Protein AF-A0A937AJK8-F1 (afdb_monomer_lite)

Radius of gyration: 25.51 Å; chains: 1; bounding box: 67×48×79 Å

Foldseek 3Di:
DVVVVVVVVLLQWDQFPVRDTFGFDDDFDDDPVCCPVVVLLCVVVVVCVVVVVVVVVVLVVVLVVLVVVLVVVVVVCVVVVVDDPVSNVVSVVVSVVVSVVVCSVVSSVVLVVQQLSLVQQCAHSRNRHHQPPADQDPVQWGADPPRRGTHHNQSYADPLQVVVSVVCSPDPVSVVVCCQQPVPQDWAAFPSSHIFTFQGLQLVLDDPVLSVPQDPVLNVLLVCLLLPDVVVVLVVVLVVLLVVLVVLVVVVVVPDDPPCPDPVVVVVVVSVVVSVVSVVVSVVVVVSCVSYRDSPAPQSNCLSLVVSQAHRRNRHHNVPFDAPPVNAWGQDPPRRGIHGNPRRRDPPD

pLDDT: mean 74.84, std 13.06, range [42.16, 97.88]

Sequence (349 aa):
MGTWLEAFRRADEIQDDRGRLVRVPGEISHGEEDDAELKLISQIDAKRPKRKAIGARFETLMLVLILACAMLLTSVLQRAGLSGFVSNVGGWAGAFGLLAILSWPYAQMARRKEAASLLWFRRCGVCSSSLRGLVVQEDGCVVCPECSAAWRAGRFGSEVFLDRLKKIALDENLRRRYEDVFGNIRTIHDVDGSAVLLTPPGLVDLSDEERAAVSEADRKVLDQVMAGAFERGAVILGLLLLIAGLLALAVLTTRTVPTMFSLQGLQSLAFIAIALVGVWFFGRVIVRVARGPIIANRAQYVAAHLQIGRCPSCAASLRGVAVNDDGNSWTCRKCESRWTPGWTGDEPK

Secondary structure (DSSP, 8-state):
-HHHHHHHHHTTEEE-TTS-EEEPPSS----GGGHHHHHHHHHHHHHTHHHHHHHHHHHHHHHHHHHHHHHHHHHHHHHTT---HHHHHHHHHHHHHHHHHHHHHHHHHHHHHHHHHHHHTTB-TTT--B-TTPPPPTTSEEEPTTT--EEEGGGSBPHHHHHHHHHHHH-HHHHHHHHHH-SS--EEE-TTS-EEEPPPTT-TTS-HHHHHTS-HHHHHHHHHHHHTTHHHHHHHHHHHHHHHHHHHHHHHHTT-SS-TTSHHHHHHHHHHHHHHHHHHHHHHHHHHHHHS---S-HHHHHHHHHHTTB-TTT--B-TTPPBPTTSS-EE-TTT--EE-TT-------

Structure (mmCIF, N/CA/C/O backbone):
data_AF-A0A937AJK8-F1
#
_entry.id   AF-A0A937AJK8-F1
#
loop_
_atom_site.group_PDB
_atom_site.id
_atom_site.type_symbol
_atom_site.label_atom_id
_atom_site.label_alt_id
_atom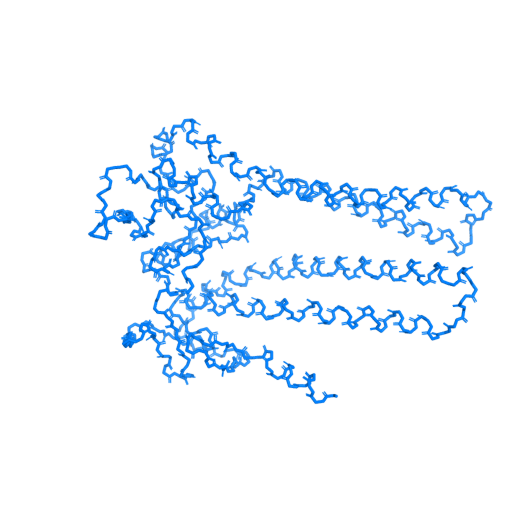_site.label_comp_id
_atom_site.label_asym_id
_atom_site.label_entity_id
_atom_site.label_seq_id
_atom_site.pdbx_PDB_ins_code
_atom_site.Cartn_x
_atom_site.Cartn_y
_atom_site.Cartn_z
_atom_site.occupancy
_atom_site.B_iso_or_equiv
_atom_site.auth_seq_id
_atom_site.auth_comp_id
_atom_site.auth_asym_id
_atom_site.auth_atom_id
_atom_site.pdbx_PDB_model_num
ATOM 1 N N . MET A 1 1 ? 34.472 -10.084 -0.704 1.00 57.19 1 MET A N 1
ATOM 2 C CA . MET A 1 1 ? 33.526 -11.200 -0.946 1.00 57.19 1 MET A CA 1
ATOM 3 C C . MET A 1 1 ? 32.665 -11.510 0.287 1.00 57.19 1 MET A C 1
ATOM 5 O O . MET A 1 1 ? 31.468 -11.683 0.113 1.00 57.19 1 MET A O 1
ATOM 9 N N . GLY A 1 2 ? 33.207 -11.490 1.518 1.00 73.00 2 GLY A N 1
ATOM 10 C CA . GLY A 1 2 ? 32.431 -11.736 2.755 1.00 73.00 2 GLY A CA 1
ATOM 11 C C . GLY A 1 2 ? 31.259 -10.774 3.020 1.00 73.00 2 GLY A C 1
ATOM 12 O O . GLY A 1 2 ? 30.185 -11.221 3.401 1.00 73.00 2 GLY A O 1
ATOM 13 N N . THR A 1 3 ? 31.406 -9.486 2.698 1.00 79.75 3 THR A N 1
ATOM 14 C CA . THR A 1 3 ? 30.352 -8.468 2.895 1.00 79.75 3 THR A CA 1
ATOM 15 C C . THR A 1 3 ? 29.080 -8.725 2.080 1.00 79.75 3 THR A C 1
ATOM 17 O O . THR A 1 3 ? 27.977 -8.448 2.543 1.00 79.75 3 THR A O 1
ATOM 20 N N . TRP A 1 4 ? 29.212 -9.296 0.879 1.00 68.44 4 TRP A N 1
ATOM 21 C CA . TRP A 1 4 ? 28.065 -9.623 0.027 1.00 68.44 4 TRP A CA 1
ATOM 22 C C . TRP A 1 4 ? 27.305 -10.850 0.534 1.00 68.44 4 TRP A C 1
ATOM 24 O O . TRP A 1 4 ? 26.079 -10.836 0.563 1.00 68.44 4 TRP A O 1
ATOM 34 N N . LEU A 1 5 ? 28.007 -11.892 0.985 1.00 72.56 5 LEU A N 1
ATOM 35 C CA . LEU A 1 5 ? 27.366 -13.088 1.544 1.00 72.56 5 LEU A CA 1
ATOM 36 C C . LEU A 1 5 ? 26.635 -12.791 2.857 1.00 72.56 5 LEU A C 1
ATOM 38 O O . LEU A 1 5 ? 25.562 -13.340 3.093 1.00 72.56 5 LEU A O 1
ATOM 42 N N . GLU A 1 6 ? 27.170 -11.892 3.684 1.00 77.69 6 GLU A N 1
ATOM 43 C CA . GLU A 1 6 ? 26.473 -11.407 4.877 1.00 77.69 6 GLU A CA 1
ATOM 44 C C . GLU A 1 6 ? 25.219 -10.610 4.523 1.00 77.69 6 GLU A C 1
ATOM 46 O O . GLU A 1 6 ? 24.176 -10.830 5.134 1.00 77.69 6 GLU A O 1
ATOM 51 N N . ALA A 1 7 ? 25.271 -9.755 3.496 1.00 73.62 7 ALA A N 1
ATOM 52 C CA . ALA A 1 7 ? 24.076 -9.083 2.997 1.00 73.62 7 ALA A CA 1
ATOM 53 C C . ALA A 1 7 ? 23.018 -10.102 2.530 1.00 73.62 7 ALA A C 1
ATOM 55 O O . ALA A 1 7 ? 21.859 -9.979 2.922 1.00 73.62 7 ALA A O 1
ATOM 56 N N . PHE A 1 8 ? 23.409 -11.137 1.765 1.00 72.19 8 PHE A N 1
ATOM 57 C CA . PHE A 1 8 ? 22.529 -12.249 1.330 1.00 72.19 8 PHE A CA 1
ATOM 58 C C . PHE A 1 8 ? 21.926 -13.007 2.498 1.00 72.19 8 PHE A C 1
ATOM 60 O O . PHE A 1 8 ? 20.726 -13.267 2.493 1.00 72.19 8 PHE A O 1
ATOM 67 N N . ARG A 1 9 ? 22.707 -13.281 3.539 1.00 76.69 9 ARG A N 1
ATOM 68 C CA . ARG A 1 9 ? 22.198 -13.953 4.734 1.00 76.69 9 ARG A CA 1
ATOM 69 C C . ARG A 1 9 ? 21.203 -13.081 5.514 1.00 76.69 9 ARG A C 1
ATOM 71 O O . ARG A 1 9 ? 20.206 -13.607 5.994 1.00 76.69 9 ARG A O 1
ATOM 78 N N . ARG A 1 10 ? 21.420 -11.761 5.566 1.00 79.56 10 ARG A N 1
ATOM 79 C CA . ARG A 1 10 ? 20.490 -10.792 6.180 1.00 79.56 10 ARG A CA 1
ATOM 80 C C . ARG A 1 10 ? 19.247 -10.502 5.335 1.00 79.56 10 ARG A C 1
ATOM 82 O O . ARG A 1 10 ? 18.322 -9.859 5.818 1.00 79.56 10 ARG A O 1
ATOM 89 N N . ALA A 1 11 ? 19.187 -10.956 4.082 1.00 74.75 11 ALA A N 1
ATOM 90 C CA . ALA A 1 11 ? 18.003 -10.773 3.240 1.00 74.75 11 ALA A CA 1
ATOM 91 C C . ALA A 1 11 ? 16.769 -11.514 3.783 1.00 74.75 11 ALA A C 1
ATOM 93 O O . ALA A 1 11 ? 15.640 -11.117 3.489 1.00 74.75 11 ALA A O 1
ATOM 94 N N . ASP A 1 12 ? 16.995 -12.562 4.581 1.00 80.69 12 ASP A N 1
ATOM 95 C CA . ASP A 1 12 ? 15.952 -13.339 5.250 1.00 80.69 12 ASP A CA 1
ATOM 96 C C . ASP A 1 12 ? 15.591 -12.804 6.643 1.00 80.69 12 ASP A C 1
ATOM 98 O O . ASP A 1 12 ? 14.766 -13.399 7.332 1.00 80.69 12 ASP A O 1
ATOM 102 N N . GLU A 1 13 ? 16.189 -11.696 7.076 1.00 88.62 13 GLU A N 1
ATOM 103 C CA . GLU A 1 13 ? 15.930 -11.107 8.385 1.00 88.62 13 GLU A CA 1
ATOM 104 C C . GLU A 1 13 ? 14.941 -9.944 8.263 1.00 88.62 13 GLU A C 1
ATOM 106 O O . GLU A 1 13 ? 15.093 -9.036 7.440 1.00 88.62 13 GLU A O 1
ATOM 111 N N . ILE A 1 14 ? 13.911 -9.964 9.105 1.00 89.31 14 ILE A N 1
ATOM 112 C CA . ILE A 1 14 ? 13.000 -8.839 9.304 1.00 89.31 14 ILE A CA 1
ATOM 113 C C . ILE A 1 14 ? 13.289 -8.253 10.680 1.00 89.31 14 ILE A C 1
ATOM 115 O O . ILE A 1 14 ? 13.475 -8.980 11.653 1.00 89.31 14 ILE A O 1
ATOM 119 N N . GLN A 1 15 ? 13.338 -6.927 10.754 1.00 93.44 15 GLN A N 1
ATOM 120 C CA . GLN A 1 15 ? 13.447 -6.227 12.024 1.00 93.44 15 GLN A CA 1
ATOM 121 C C . GLN A 1 15 ? 12.072 -6.192 12.705 1.00 93.44 15 GLN A C 1
ATOM 123 O O . GLN A 1 15 ? 11.099 -5.740 12.095 1.00 93.44 15 GLN A O 1
ATOM 128 N N . ASP A 1 16 ? 11.995 -6.700 13.934 1.00 95.25 16 ASP A N 1
ATOM 129 C CA . ASP A 1 16 ? 10.814 -6.592 14.792 1.00 95.25 16 ASP A CA 1
ATOM 130 C C . ASP A 1 16 ? 10.693 -5.174 15.388 1.00 95.25 16 ASP A C 1
ATOM 132 O O . ASP A 1 16 ? 11.596 -4.344 15.242 1.00 95.25 16 ASP A O 1
ATOM 136 N N . ASP A 1 17 ? 9.586 -4.863 16.065 1.00 94.69 17 ASP A N 1
ATOM 137 C CA . ASP A 1 17 ? 9.345 -3.501 16.569 1.00 94.69 17 ASP A CA 1
ATOM 138 C C . ASP A 1 17 ? 10.184 -3.151 17.818 1.00 94.69 17 ASP A C 1
ATOM 140 O O . ASP A 1 17 ? 10.187 -2.000 18.257 1.00 94.69 17 ASP A O 1
ATOM 144 N N . ARG A 1 18 ? 10.947 -4.117 18.356 1.00 96.31 18 ARG A N 1
ATOM 145 C CA . ARG A 1 18 ? 12.002 -3.908 19.368 1.00 96.31 18 ARG A CA 1
ATOM 146 C C . ARG A 1 18 ? 13.392 -3.761 18.746 1.00 96.31 18 ARG A C 1
ATOM 148 O O . ARG A 1 18 ? 14.392 -3.705 19.460 1.00 96.31 18 ARG A O 1
ATOM 155 N N . GLY A 1 19 ? 13.476 -3.716 17.420 1.00 94.12 19 GLY A N 1
ATOM 156 C CA . GLY A 1 19 ? 14.722 -3.546 16.689 1.00 94.12 19 GLY A CA 1
ATOM 157 C C . GLY A 1 19 ? 15.547 -4.824 16.525 1.00 94.12 19 GLY A C 1
ATOM 158 O O . GLY A 1 19 ? 16.649 -4.739 15.979 1.00 94.12 19 GLY A O 1
ATOM 159 N N . ARG A 1 20 ? 15.050 -5.997 16.945 1.00 94.62 20 ARG A N 1
ATOM 160 C CA . ARG A 1 20 ? 15.754 -7.278 16.782 1.00 94.62 20 ARG A CA 1
ATOM 161 C C . ARG A 1 20 ? 15.577 -7.803 15.366 1.00 94.62 20 ARG A C 1
ATOM 163 O O . ARG A 1 20 ? 14.483 -7.767 14.813 1.00 94.62 20 ARG A O 1
ATOM 170 N N . LEU A 1 21 ? 16.650 -8.335 14.794 1.00 92.69 21 LEU A N 1
ATOM 171 C CA . LEU A 1 21 ? 16.602 -9.040 13.518 1.00 92.69 21 LEU A CA 1
ATOM 172 C C . LEU A 1 21 ? 16.141 -10.474 13.770 1.00 92.69 21 LEU A C 1
ATOM 174 O O . LEU A 1 21 ? 16.821 -11.241 14.451 1.00 92.69 21 LEU A O 1
ATOM 178 N N . VAL A 1 22 ? 14.970 -10.820 13.243 1.00 92.44 22 VAL A N 1
ATOM 179 C CA . VAL A 1 22 ? 14.395 -12.160 13.344 1.00 92.44 22 VAL A CA 1
ATOM 180 C C . VAL A 1 22 ? 14.405 -12.790 11.962 1.00 92.44 22 VAL A C 1
ATOM 182 O O . VAL A 1 22 ? 13.968 -12.188 10.978 1.00 92.44 22 VAL A O 1
ATOM 185 N N . ARG A 1 23 ? 14.922 -14.014 11.880 1.00 88.94 23 ARG A N 1
ATOM 186 C CA . ARG A 1 23 ? 14.976 -14.758 10.627 1.00 88.94 23 ARG A CA 1
ATOM 187 C C . ARG A 1 23 ? 13.582 -15.254 10.272 1.00 88.94 23 ARG A C 1
ATOM 189 O O . ARG A 1 23 ? 12.963 -15.965 11.060 1.00 88.94 23 ARG A O 1
ATOM 196 N N . VAL A 1 24 ? 13.109 -14.899 9.085 1.00 81.81 24 VAL A N 1
ATOM 197 C CA . VAL A 1 24 ? 11.899 -15.484 8.513 1.00 81.81 24 VAL A CA 1
ATOM 198 C C . VAL A 1 24 ? 12.254 -16.925 8.146 1.00 81.81 24 VAL A C 1
ATOM 200 O O . VAL A 1 24 ? 13.201 -17.118 7.371 1.00 81.81 24 VAL A O 1
ATOM 203 N N . PRO A 1 25 ? 11.592 -17.944 8.728 1.00 76.94 25 PRO A N 1
ATOM 204 C CA . PRO A 1 25 ? 11.732 -19.306 8.234 1.00 76.94 25 PRO A CA 1
ATOM 205 C C . PRO A 1 25 ? 11.421 -19.330 6.732 1.00 76.94 25 PRO A C 1
ATOM 207 O O . PRO A 1 25 ? 10.810 -18.406 6.198 1.00 76.94 25 PRO A O 1
ATOM 210 N N . GLY A 1 26 ? 11.901 -20.355 6.031 1.00 70.12 26 GLY A N 1
ATOM 211 C CA . GLY A 1 26 ? 11.549 -20.557 4.627 1.00 70.12 26 GLY A CA 1
ATOM 212 C C . GLY A 1 26 ? 10.045 -20.794 4.447 1.00 70.12 26 GLY A C 1
ATOM 213 O O . GLY A 1 26 ? 9.218 -20.280 5.189 1.00 70.12 26 GLY A O 1
ATOM 214 N N . GLU A 1 27 ? 9.676 -21.586 3.448 1.00 71.19 27 GLU A N 1
ATOM 215 C CA . GLU A 1 27 ? 8.283 -21.978 3.212 1.00 71.19 27 GLU A CA 1
ATOM 216 C C . GLU A 1 27 ? 7.571 -22.346 4.530 1.00 71.19 27 GLU A C 1
ATOM 218 O O . GLU A 1 27 ? 7.995 -23.248 5.256 1.00 71.19 27 GLU A O 1
ATOM 223 N N . ILE A 1 28 ? 6.561 -21.551 4.895 1.00 65.50 28 ILE A N 1
ATOM 224 C CA . ILE A 1 28 ? 5.883 -21.662 6.184 1.00 65.50 28 ILE A CA 1
ATOM 225 C C . ILE A 1 28 ? 4.942 -22.861 6.086 1.00 65.50 28 ILE A C 1
ATOM 227 O O . ILE A 1 28 ? 3.987 -22.839 5.312 1.00 65.50 28 ILE A O 1
ATOM 231 N N . SER A 1 29 ? 5.205 -23.917 6.855 1.00 61.59 29 SER A N 1
ATOM 232 C CA . SER A 1 29 ? 4.294 -25.056 6.946 1.00 61.59 29 SER A CA 1
ATOM 233 C C . SER A 1 29 ? 3.108 -24.669 7.829 1.00 61.59 29 SER A C 1
ATOM 235 O O . SER A 1 29 ? 3.261 -24.494 9.039 1.00 61.59 29 SER A O 1
ATOM 237 N N . HIS A 1 30 ? 1.941 -24.498 7.222 1.00 62.38 30 HIS A N 1
ATOM 238 C CA . HIS A 1 30 ? 0.704 -24.181 7.929 1.00 62.38 30 HIS A CA 1
ATOM 239 C C . HIS A 1 30 ? 0.048 -25.458 8.481 1.00 62.38 30 HIS A C 1
ATOM 241 O O . HIS A 1 30 ? 0.038 -26.488 7.810 1.00 62.38 30 HIS A O 1
ATOM 247 N N . GLY A 1 31 ? -0.457 -25.399 9.718 1.00 64.25 31 GLY A N 1
ATOM 248 C CA . GLY A 1 31 ? -1.266 -26.470 10.307 1.00 64.25 31 GLY A CA 1
ATOM 249 C C . GLY A 1 31 ? -2.721 -26.409 9.825 1.00 64.25 31 GLY A C 1
ATOM 250 O O . GLY A 1 31 ? -3.260 -25.323 9.633 1.00 64.25 31 GLY A O 1
ATOM 251 N N . GLU A 1 32 ? -3.349 -27.577 9.674 1.00 61.59 32 GLU A N 1
ATOM 252 C CA . GLU A 1 32 ? -4.651 -27.814 9.011 1.00 61.59 32 GLU A CA 1
ATOM 253 C C . GLU A 1 32 ? -5.843 -27.004 9.572 1.00 61.59 32 GLU A C 1
ATOM 255 O O . GLU A 1 32 ? -6.787 -26.694 8.851 1.00 61.59 32 GLU A O 1
ATOM 260 N N . GLU A 1 33 ? -5.828 -26.634 10.855 1.00 55.47 33 GLU A N 1
ATOM 261 C CA . GLU A 1 33 ? -6.964 -25.968 11.523 1.00 55.47 33 GLU A CA 1
ATOM 262 C C . GLU A 1 33 ? -6.975 -24.438 11.318 1.00 55.47 33 GLU A C 1
ATOM 264 O O . GLU A 1 33 ? -8.015 -23.780 11.381 1.00 55.47 33 GLU A O 1
ATOM 269 N N . ASP A 1 34 ? -5.820 -23.872 10.970 1.00 62.91 34 ASP A N 1
ATOM 270 C CA . ASP A 1 34 ? -5.616 -22.447 10.694 1.00 62.91 34 ASP A CA 1
ATOM 271 C C . ASP A 1 34 ? -5.894 -22.083 9.214 1.00 62.91 34 ASP A C 1
ATOM 273 O O . ASP A 1 34 ? -5.782 -20.922 8.790 1.00 62.91 34 ASP A O 1
ATOM 277 N N . ASP A 1 35 ? -6.299 -23.078 8.420 1.00 67.94 35 ASP A N 1
ATOM 278 C CA . ASP A 1 35 ? -6.338 -23.008 6.967 1.00 67.94 35 ASP A CA 1
ATOM 279 C C . ASP A 1 35 ? -7.381 -22.042 6.425 1.00 67.94 35 ASP A C 1
ATOM 281 O O . ASP A 1 35 ? -7.142 -21.460 5.382 1.00 67.94 35 ASP A O 1
ATOM 285 N N . ALA A 1 36 ? -8.530 -21.802 7.061 1.00 72.81 36 ALA A N 1
ATOM 286 C CA . ALA A 1 36 ? -9.544 -20.930 6.450 1.00 72.81 36 ALA A CA 1
ATOM 287 C C . ALA A 1 36 ? -9.096 -19.457 6.391 1.00 72.81 36 ALA A C 1
ATOM 289 O O . ALA A 1 36 ? -9.267 -18.787 5.368 1.00 72.81 36 ALA A O 1
ATOM 290 N N . GLU A 1 37 ? -8.497 -18.950 7.473 1.00 70.31 37 GLU A N 1
ATOM 291 C CA . GLU A 1 37 ? -7.989 -17.578 7.536 1.00 70.31 37 GLU A CA 1
ATOM 292 C C . GLU A 1 37 ? -6.682 -17.442 6.755 1.00 70.31 37 GLU A C 1
ATOM 294 O O . GLU A 1 37 ? -6.527 -16.484 6.004 1.00 70.31 37 GLU A O 1
ATOM 299 N N . LEU A 1 38 ? -5.779 -18.422 6.827 1.00 71.75 38 LEU A N 1
ATOM 300 C CA . LEU A 1 38 ? -4.589 -18.441 5.975 1.00 71.75 38 LEU A CA 1
ATOM 301 C C . LEU A 1 38 ? -4.925 -18.614 4.501 1.00 71.75 38 LEU A C 1
ATOM 303 O O . LEU A 1 38 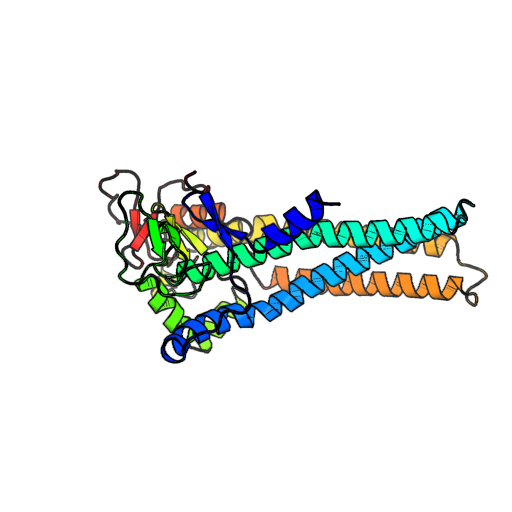? -4.274 -18.014 3.656 1.00 71.75 38 LEU A O 1
ATOM 307 N N . LYS A 1 39 ? -5.963 -19.370 4.154 1.00 76.06 39 LYS A N 1
ATOM 308 C CA . LYS A 1 39 ? -6.493 -19.465 2.791 1.00 76.06 39 LYS A CA 1
ATOM 309 C C . LYS A 1 39 ? -7.121 -18.149 2.368 1.00 76.06 39 LYS A C 1
ATOM 311 O O . LYS A 1 39 ? -7.022 -17.801 1.203 1.00 76.06 39 LYS A O 1
ATOM 316 N N . LEU A 1 40 ? -7.693 -17.372 3.287 1.00 73.38 40 LEU A N 1
ATOM 317 C CA . LEU A 1 40 ? -8.144 -16.011 3.007 1.00 73.38 40 LEU A CA 1
ATOM 318 C C . LEU A 1 40 ? -6.965 -15.065 2.752 1.00 73.38 40 LEU A C 1
ATOM 320 O O . LEU A 1 40 ? -6.942 -14.382 1.731 1.00 73.38 40 LEU A O 1
ATOM 324 N N . ILE A 1 41 ? -5.971 -15.059 3.645 1.00 72.81 41 ILE A N 1
ATOM 325 C CA . ILE A 1 41 ? -4.750 -14.248 3.540 1.00 72.81 41 ILE A CA 1
ATOM 326 C C . ILE A 1 41 ? -4.006 -14.617 2.267 1.00 72.81 41 ILE A C 1
ATOM 328 O O . ILE A 1 41 ? -3.719 -13.750 1.453 1.00 72.81 41 ILE A O 1
ATOM 332 N N . SER A 1 42 ? -3.780 -15.906 2.036 1.00 70.00 42 SER A N 1
ATOM 333 C CA . SER A 1 42 ? -3.170 -16.418 0.820 1.00 70.00 42 SER A CA 1
ATOM 334 C C . SER A 1 42 ? -4.078 -16.274 -0.389 1.00 70.00 42 SER A C 1
ATOM 336 O O . SER A 1 42 ? -3.547 -16.205 -1.469 1.00 70.00 42 SER A O 1
ATOM 338 N N . GLN A 1 43 ? -5.402 -16.143 -0.319 1.00 69.38 43 GLN A N 1
ATOM 339 C CA . GLN A 1 43 ? -6.191 -15.750 -1.498 1.00 69.38 43 GLN A CA 1
ATOM 340 C C . GLN A 1 43 ? -6.035 -14.257 -1.801 1.00 69.38 43 GLN A C 1
ATOM 342 O O . GLN A 1 43 ? -5.938 -13.871 -2.969 1.00 69.38 43 GLN A O 1
ATOM 347 N N . ILE A 1 44 ? -5.956 -13.420 -0.765 1.00 67.56 44 ILE A N 1
ATOM 348 C CA . ILE A 1 44 ? -5.663 -11.988 -0.880 1.00 67.56 44 ILE A CA 1
ATOM 349 C C . ILE A 1 44 ? -4.237 -11.793 -1.439 1.00 67.56 44 ILE A C 1
ATOM 351 O O . ILE A 1 44 ? -4.038 -11.013 -2.375 1.00 67.56 44 ILE A O 1
ATOM 355 N N . ASP A 1 45 ? -3.260 -12.562 -0.953 1.00 64.69 45 ASP A N 1
ATOM 356 C CA . ASP A 1 45 ? -1.849 -12.515 -1.350 1.00 64.69 45 ASP A CA 1
ATOM 357 C C . ASP A 1 45 ? -1.545 -13.325 -2.622 1.00 64.69 45 ASP A C 1
ATOM 359 O O . ASP A 1 45 ? -0.808 -12.850 -3.480 1.00 64.69 45 ASP A O 1
ATOM 363 N N . ALA A 1 46 ? -2.165 -14.483 -2.845 1.00 56.75 46 ALA A N 1
ATOM 364 C CA . ALA A 1 46 ? -2.083 -15.303 -4.066 1.00 56.75 46 ALA A CA 1
ATOM 365 C C . ALA A 1 46 ? -3.018 -14.826 -5.187 1.00 56.75 46 ALA A C 1
ATOM 367 O O . ALA A 1 46 ? -2.957 -15.351 -6.297 1.00 56.75 46 ALA A O 1
ATOM 368 N N . LYS A 1 47 ? -3.728 -13.703 -5.013 1.00 54.03 47 LYS A N 1
ATOM 369 C CA . LYS A 1 47 ? -4.105 -12.824 -6.138 1.00 54.03 47 LYS A CA 1
ATOM 370 C C . LYS A 1 47 ? -3.151 -11.637 -6.365 1.00 54.03 47 LYS A C 1
ATOM 372 O O . LYS A 1 47 ? -3.098 -11.124 -7.491 1.00 54.03 47 LYS A O 1
ATOM 377 N N . ARG A 1 48 ? -2.264 -11.287 -5.413 1.00 50.94 48 ARG A N 1
ATOM 378 C CA . ARG A 1 48 ? -1.059 -10.473 -5.706 1.00 50.94 48 ARG A CA 1
ATOM 379 C C . ARG A 1 48 ? -0.048 -11.110 -6.691 1.00 50.94 48 ARG A C 1
ATOM 381 O O . ARG A 1 48 ? 0.716 -10.332 -7.248 1.00 50.94 48 ARG A O 1
ATOM 388 N N . PRO A 1 49 ? 0.004 -12.403 -7.076 1.00 42.16 49 PRO A N 1
ATOM 389 C CA . PRO A 1 49 ? 0.811 -12.877 -8.197 1.00 42.16 49 PRO A CA 1
ATOM 390 C C . PRO A 1 49 ? 0.364 -12.343 -9.555 1.00 42.16 49 PRO A C 1
ATOM 392 O O . PRO A 1 49 ? 1.196 -12.311 -10.451 1.00 42.16 49 PRO A O 1
ATOM 395 N N . LYS A 1 50 ? -0.848 -11.784 -9.733 1.00 42.94 50 LYS A N 1
ATOM 396 C CA . LYS A 1 50 ? -1.099 -10.934 -10.919 1.00 42.94 50 LYS A CA 1
ATOM 397 C C . LYS A 1 50 ? -0.266 -9.643 -10.879 1.00 42.94 50 LYS A C 1
ATOM 399 O O . LYS A 1 50 ? 0.071 -9.108 -11.930 1.00 42.94 50 LYS A O 1
ATOM 404 N N . ARG A 1 51 ? 0.162 -9.188 -9.694 1.00 44.69 51 ARG A N 1
ATOM 405 C CA . ARG A 1 51 ? 1.208 -8.168 -9.499 1.00 44.69 51 ARG A CA 1
ATOM 406 C C . ARG A 1 51 ? 2.620 -8.718 -9.464 1.00 44.69 51 ARG A C 1
ATOM 408 O O . ARG A 1 51 ? 3.490 -7.973 -9.873 1.00 44.69 51 ARG A O 1
ATOM 415 N N . LYS A 1 52 ? 2.881 -9.971 -9.075 1.00 44.38 52 LYS A N 1
ATOM 416 C CA . LYS A 1 52 ? 4.163 -10.594 -9.452 1.00 44.38 52 LYS A CA 1
ATOM 417 C C . LYS A 1 52 ? 4.258 -10.677 -10.969 1.00 44.38 52 LYS A C 1
ATOM 419 O O . LYS A 1 52 ? 5.315 -10.415 -11.482 1.00 44.38 52 LYS A O 1
ATOM 424 N N . ALA A 1 53 ? 3.166 -10.874 -11.706 1.00 45.44 53 ALA A N 1
ATOM 425 C CA . ALA A 1 53 ? 3.168 -10.814 -13.163 1.00 45.44 53 ALA A CA 1
ATOM 426 C C . ALA A 1 53 ? 3.256 -9.378 -13.705 1.00 45.44 53 ALA A C 1
ATOM 428 O O . ALA A 1 53 ? 3.927 -9.181 -14.699 1.00 45.44 53 ALA A O 1
ATOM 429 N N . ILE A 1 54 ? 2.619 -8.360 -13.109 1.00 48.03 54 ILE A N 1
ATOM 430 C CA . ILE A 1 54 ? 2.762 -6.954 -13.562 1.00 48.03 54 ILE A CA 1
ATOM 431 C C . ILE A 1 54 ? 4.105 -6.346 -13.132 1.00 48.03 54 ILE A C 1
ATOM 433 O O . ILE A 1 54 ? 4.717 -5.635 -13.914 1.00 48.03 54 ILE A O 1
ATOM 437 N N . GLY A 1 55 ? 4.565 -6.653 -11.924 1.00 48.38 55 GLY A N 1
ATOM 438 C CA . GLY A 1 55 ? 5.875 -6.319 -11.373 1.00 48.38 55 GLY A CA 1
ATOM 439 C C . GLY A 1 55 ? 6.980 -7.059 -12.108 1.00 48.38 55 GLY A C 1
ATOM 440 O O . GLY A 1 55 ? 7.859 -6.394 -12.617 1.00 48.38 55 GLY A O 1
ATOM 441 N N . ALA A 1 56 ? 6.859 -8.370 -12.330 1.00 52.16 56 ALA A N 1
ATOM 442 C CA . ALA A 1 56 ? 7.768 -9.104 -13.209 1.00 52.16 56 ALA A CA 1
ATOM 443 C C . ALA A 1 56 ? 7.646 -8.628 -14.652 1.00 52.16 56 ALA A C 1
ATOM 445 O O . ALA A 1 56 ? 8.648 -8.619 -15.334 1.00 52.16 56 ALA A O 1
ATOM 446 N N . ARG A 1 57 ? 6.484 -8.182 -15.153 1.00 58.59 57 ARG A N 1
ATOM 447 C CA . ARG A 1 57 ? 6.392 -7.541 -16.481 1.00 58.59 57 ARG A CA 1
ATOM 448 C C . ARG A 1 57 ? 7.083 -6.188 -16.500 1.00 58.59 57 ARG A C 1
ATOM 450 O O . ARG A 1 57 ? 7.664 -5.870 -17.520 1.00 58.59 57 ARG A O 1
ATOM 457 N N . PHE A 1 58 ? 7.028 -5.404 -15.426 1.00 59.12 58 PHE A N 1
ATOM 458 C CA . PHE A 1 58 ? 7.722 -4.121 -15.321 1.00 59.12 58 PHE A CA 1
ATOM 459 C C . PHE A 1 58 ? 9.227 -4.314 -15.121 1.00 59.12 58 PHE A C 1
ATOM 461 O O . PHE A 1 58 ? 9.996 -3.617 -15.760 1.00 59.12 58 PHE A O 1
ATOM 468 N N . GLU A 1 59 ? 9.651 -5.294 -14.324 1.00 58.75 59 GLU A N 1
ATOM 469 C CA . GLU A 1 59 ? 11.035 -5.757 -14.210 1.00 58.75 59 GLU A CA 1
ATOM 470 C C . GLU A 1 59 ? 11.517 -6.311 -15.544 1.00 58.75 59 GLU A C 1
ATOM 472 O O . GLU A 1 59 ? 12.560 -5.890 -16.008 1.00 58.75 59 GLU A O 1
ATOM 477 N N . THR A 1 60 ? 10.741 -7.167 -16.214 1.00 62.75 60 THR A N 1
ATOM 478 C CA . THR A 1 60 ? 11.056 -7.686 -17.555 1.00 62.75 60 THR A CA 1
ATOM 479 C C . THR A 1 60 ? 11.125 -6.540 -18.558 1.00 62.75 60 THR A C 1
ATOM 481 O O . THR A 1 60 ? 12.021 -6.528 -19.384 1.00 62.75 60 THR A O 1
ATOM 484 N N . LEU A 1 61 ? 10.237 -5.545 -18.481 1.00 64.56 61 LEU A N 1
ATOM 485 C CA . LEU A 1 61 ? 10.247 -4.369 -19.356 1.00 64.56 61 LEU A CA 1
ATOM 486 C C . LEU A 1 61 ? 11.463 -3.477 -19.082 1.00 64.56 61 LEU A C 1
ATOM 488 O O . LEU A 1 61 ? 12.133 -3.074 -20.021 1.00 64.56 61 LEU A O 1
ATOM 492 N N . MET A 1 62 ? 11.770 -3.190 -17.816 1.00 63.88 62 MET A N 1
ATOM 493 C CA . MET A 1 62 ? 12.963 -2.455 -17.390 1.00 63.88 62 MET A CA 1
ATOM 494 C C . MET A 1 62 ? 14.232 -3.191 -17.800 1.00 63.88 62 MET A C 1
ATOM 496 O O . MET A 1 62 ? 15.172 -2.568 -18.272 1.00 63.88 62 MET A O 1
ATOM 500 N N . LEU A 1 63 ? 14.242 -4.513 -17.669 1.00 66.25 63 LEU A N 1
ATOM 501 C CA . LEU A 1 63 ? 15.330 -5.388 -18.073 1.00 66.25 63 LEU A CA 1
ATOM 502 C C . LEU A 1 63 ? 15.478 -5.367 -19.596 1.00 66.25 63 LEU A C 1
ATOM 504 O O . LEU A 1 63 ? 16.577 -5.141 -20.077 1.00 66.25 63 LEU A O 1
ATOM 508 N N . VAL A 1 64 ? 14.385 -5.453 -20.358 1.00 68.62 64 VAL A N 1
ATOM 509 C CA . VAL A 1 64 ? 14.378 -5.261 -21.819 1.00 68.62 64 VAL A CA 1
ATOM 510 C C . VAL A 1 64 ? 14.866 -3.862 -22.204 1.00 68.62 64 VAL A C 1
ATOM 512 O O . VAL A 1 64 ? 15.624 -3.740 -23.159 1.00 68.62 64 VAL A O 1
ATOM 515 N N . LEU A 1 65 ? 14.496 -2.813 -21.467 1.00 68.50 65 LEU A N 1
ATOM 516 C CA . LEU A 1 65 ? 14.927 -1.439 -21.739 1.00 68.50 65 LEU A CA 1
ATOM 517 C C . LEU A 1 65 ? 16.417 -1.243 -21.428 1.00 68.50 65 LEU A C 1
ATOM 519 O O . LEU A 1 65 ? 17.134 -0.652 -22.227 1.00 68.50 65 LEU A O 1
ATOM 523 N N . ILE A 1 66 ? 16.899 -1.773 -20.301 1.00 68.88 66 ILE A N 1
ATOM 524 C CA . ILE A 1 66 ? 18.318 -1.773 -19.919 1.00 68.88 66 ILE A CA 1
ATOM 525 C C . ILE A 1 66 ? 19.126 -2.556 -20.952 1.00 68.88 66 ILE A C 1
ATOM 527 O O . ILE A 1 66 ? 20.154 -2.067 -21.408 1.00 68.88 66 ILE A O 1
ATOM 531 N N . LEU A 1 67 ? 18.643 -3.729 -21.366 1.00 66.25 67 LEU A N 1
ATOM 532 C CA . LEU A 1 67 ? 19.243 -4.535 -22.427 1.00 66.25 67 LEU A CA 1
ATOM 533 C C . LEU A 1 67 ? 19.286 -3.775 -23.751 1.00 66.25 67 LEU A C 1
ATOM 535 O O . LEU A 1 67 ? 20.328 -3.745 -24.397 1.00 66.25 67 LEU A O 1
ATOM 539 N N . ALA A 1 68 ? 18.189 -3.119 -24.131 1.00 67.88 68 ALA A N 1
ATOM 540 C CA . ALA A 1 68 ? 18.115 -2.315 -25.343 1.00 67.88 68 ALA A CA 1
ATOM 541 C C . ALA A 1 68 ? 19.092 -1.132 -25.291 1.00 67.88 68 ALA A C 1
ATOM 543 O O . ALA A 1 68 ? 19.826 -0.917 -26.250 1.00 67.88 68 ALA A O 1
ATOM 544 N N . CYS A 1 69 ? 19.169 -0.411 -24.168 1.00 69.25 69 CYS A N 1
ATOM 545 C CA . CYS A 1 69 ? 20.129 0.673 -23.951 1.00 69.25 69 CYS A CA 1
ATOM 546 C C . CYS A 1 69 ? 21.578 0.173 -23.959 1.00 69.25 69 CYS A C 1
ATOM 548 O O . CYS A 1 69 ? 22.436 0.807 -24.568 1.00 69.25 69 CYS A O 1
ATOM 550 N N . ALA A 1 70 ? 21.858 -0.971 -23.331 1.00 66.94 70 ALA A N 1
ATOM 551 C CA . ALA A 1 70 ? 23.181 -1.586 -23.316 1.00 66.94 70 ALA A CA 1
ATOM 552 C C . ALA A 1 70 ? 23.603 -2.037 -24.721 1.00 66.94 70 ALA A C 1
ATOM 554 O O . ALA A 1 70 ? 24.736 -1.775 -25.126 1.00 66.94 70 ALA A O 1
ATOM 555 N N . MET A 1 71 ? 22.687 -2.638 -25.489 1.00 67.88 71 MET A N 1
ATOM 556 C CA . MET A 1 71 ? 22.878 -2.982 -26.903 1.00 67.88 71 MET A CA 1
ATOM 557 C C . MET A 1 71 ? 23.108 -1.734 -27.767 1.00 67.88 71 MET A C 1
ATOM 559 O O . MET A 1 71 ? 23.980 -1.734 -28.637 1.00 67.88 71 MET A O 1
ATOM 563 N N . LEU A 1 72 ? 22.373 -0.647 -27.515 1.00 67.56 72 LEU A N 1
ATOM 564 C CA . LEU A 1 72 ? 22.557 0.643 -28.188 1.00 67.56 72 LEU A CA 1
ATOM 565 C C . LEU A 1 72 ? 23.940 1.230 -27.897 1.00 67.56 72 LEU A C 1
ATOM 567 O O . LEU A 1 72 ? 24.653 1.615 -28.821 1.00 67.56 72 LEU A O 1
ATOM 571 N N . LEU A 1 73 ? 24.343 1.251 -26.626 1.00 68.94 73 LEU A N 1
ATOM 572 C CA . LEU A 1 73 ? 25.627 1.789 -26.191 1.00 68.94 73 LEU A CA 1
ATOM 573 C C . LEU A 1 73 ? 26.797 0.977 -26.758 1.00 68.94 73 LEU A C 1
ATOM 575 O O . LEU A 1 73 ? 27.732 1.556 -27.306 1.00 68.94 73 LEU A O 1
ATOM 579 N N . THR A 1 74 ? 26.729 -0.357 -26.703 1.00 66.25 74 THR A N 1
ATOM 580 C CA . THR A 1 74 ? 27.746 -1.232 -27.317 1.00 66.25 74 THR A CA 1
ATOM 581 C C . THR A 1 74 ? 27.820 -1.038 -28.829 1.00 66.25 74 THR A C 1
ATOM 583 O O . THR A 1 74 ? 28.919 -0.939 -29.371 1.00 66.25 74 THR A O 1
ATOM 586 N N . SER A 1 75 ? 26.684 -0.864 -29.508 1.00 66.75 75 SER A N 1
ATOM 587 C CA . SER A 1 75 ? 26.650 -0.550 -30.944 1.00 66.75 75 SER A CA 1
ATOM 588 C C . SER A 1 75 ? 27.308 0.800 -31.269 1.00 66.75 75 SER A C 1
ATOM 590 O O . SER A 1 75 ? 27.996 0.927 -32.283 1.00 66.75 75 SER A O 1
ATOM 592 N N . VAL A 1 76 ? 27.126 1.819 -30.419 1.00 69.06 76 VAL A N 1
ATOM 593 C CA . VAL A 1 76 ? 27.787 3.131 -30.558 1.00 69.06 76 VAL A CA 1
ATOM 594 C C . VAL A 1 76 ? 29.297 3.012 -30.331 1.00 69.06 76 VAL A C 1
ATOM 596 O O . VAL A 1 76 ? 30.073 3.538 -31.126 1.00 69.06 76 VAL A O 1
ATOM 599 N N . LEU A 1 77 ? 29.723 2.277 -29.302 1.00 66.06 77 LEU A N 1
ATOM 600 C CA . LEU A 1 77 ? 31.139 2.077 -28.974 1.00 66.06 77 LEU A CA 1
ATOM 601 C C . LEU A 1 77 ? 31.881 1.267 -30.047 1.00 66.06 77 LEU A C 1
ATOM 603 O O . LEU A 1 77 ? 32.991 1.633 -30.428 1.00 66.06 77 LEU A O 1
ATOM 607 N N . GLN A 1 78 ? 31.254 0.225 -30.603 1.00 70.38 78 GLN A N 1
ATOM 608 C CA . GLN A 1 78 ? 31.808 -0.525 -31.737 1.00 70.38 78 GLN A CA 1
ATOM 609 C C . GLN A 1 78 ? 32.036 0.375 -32.956 1.00 70.38 78 GLN A C 1
ATOM 611 O O . GLN A 1 78 ? 33.065 0.272 -33.621 1.00 70.38 78 GLN A O 1
ATOM 616 N N . ARG A 1 79 ? 31.108 1.303 -33.225 1.00 67.25 79 ARG A N 1
ATOM 617 C CA . ARG A 1 79 ? 31.235 2.276 -34.322 1.00 67.25 79 ARG A CA 1
ATOM 618 C C . ARG A 1 79 ? 32.329 3.315 -34.088 1.00 67.25 79 ARG A C 1
ATOM 620 O O . ARG A 1 79 ? 32.855 3.845 -35.058 1.00 67.25 79 ARG A O 1
ATOM 627 N N . ALA A 1 80 ? 32.690 3.585 -32.837 1.00 73.06 80 ALA A N 1
ATOM 628 C CA . ALA A 1 80 ? 33.801 4.466 -32.486 1.00 73.06 80 ALA A CA 1
ATOM 629 C C . ALA A 1 80 ? 35.182 3.781 -32.595 1.00 73.06 80 ALA A C 1
ATOM 631 O O . ALA A 1 80 ? 36.183 4.366 -32.197 1.00 73.06 80 ALA A O 1
ATOM 632 N N . GLY A 1 81 ? 35.256 2.541 -33.098 1.00 73.25 81 GLY A N 1
ATOM 633 C CA . GLY A 1 81 ? 36.515 1.799 -33.233 1.00 73.25 81 GLY A CA 1
ATOM 634 C C . GLY A 1 81 ? 37.047 1.222 -31.916 1.00 73.25 81 GLY A C 1
ATOM 635 O O . GLY A 1 81 ? 38.102 0.592 -31.905 1.00 73.25 81 GLY A O 1
ATOM 636 N N . LEU A 1 82 ? 36.299 1.360 -30.814 1.00 67.69 82 LEU A N 1
ATOM 637 C CA . LEU A 1 82 ? 36.614 0.813 -29.488 1.00 67.69 82 LEU A CA 1
ATOM 638 C C . LEU A 1 82 ? 36.261 -0.688 -29.429 1.00 67.69 82 LEU A C 1
ATOM 640 O O . LEU A 1 82 ? 35.453 -1.149 -28.619 1.00 67.69 82 LEU A O 1
ATOM 644 N N . SER A 1 83 ? 36.831 -1.457 -30.356 1.00 59.38 83 SER A N 1
ATOM 645 C CA . SER A 1 83 ? 36.540 -2.874 -30.603 1.00 59.38 83 SER A CA 1
ATOM 646 C C . SER A 1 83 ? 37.370 -3.802 -29.707 1.00 59.38 83 SER A C 1
ATOM 648 O O . SER A 1 83 ? 38.197 -4.584 -30.158 1.00 59.38 83 SER A O 1
ATOM 650 N N . GLY A 1 84 ? 37.144 -3.734 -28.398 1.00 56.94 84 GLY A N 1
ATOM 651 C CA . GLY A 1 84 ? 37.636 -4.753 -27.471 1.00 56.94 84 GLY A CA 1
ATOM 652 C C . GLY A 1 84 ? 36.529 -5.738 -27.107 1.00 56.94 84 GLY A C 1
ATOM 653 O O . GLY A 1 84 ? 35.493 -5.322 -26.612 1.00 56.94 84 GLY A O 1
ATOM 654 N N . PHE A 1 85 ? 36.755 -7.048 -27.242 1.00 54.22 85 PHE A N 1
ATOM 655 C CA . PHE A 1 85 ? 35.908 -8.106 -26.649 1.00 54.22 85 PHE A CA 1
ATOM 656 C C . PHE A 1 85 ? 35.593 -7.845 -25.154 1.00 54.22 85 PHE A C 1
ATOM 658 O O . PHE A 1 85 ? 34.506 -8.148 -24.661 1.00 54.22 85 PHE A O 1
ATOM 665 N N . VAL A 1 86 ? 36.523 -7.176 -24.465 1.00 58.19 86 VAL A N 1
ATOM 666 C CA . VAL A 1 86 ? 36.426 -6.723 -23.071 1.00 58.19 86 VAL A CA 1
ATOM 667 C C . VAL A 1 86 ? 35.300 -5.694 -22.844 1.00 58.19 86 VAL A C 1
ATOM 669 O O . VAL A 1 86 ? 34.683 -5.712 -21.780 1.00 58.19 86 VAL A O 1
ATOM 672 N N . SER A 1 87 ? 34.959 -4.844 -23.825 1.00 60.03 87 SER A N 1
ATOM 673 C CA . SER A 1 87 ? 33.895 -3.834 -23.668 1.00 60.03 87 SER A CA 1
ATOM 674 C C . SER A 1 87 ? 32.490 -4.445 -23.713 1.00 60.03 87 SER A C 1
ATOM 676 O O . SER A 1 87 ? 31.602 -4.001 -22.986 1.00 60.03 87 SER A O 1
ATOM 678 N N . ASN A 1 88 ? 32.301 -5.523 -24.481 1.00 63.06 88 ASN A N 1
ATOM 679 C CA . ASN A 1 88 ? 31.030 -6.244 -24.533 1.00 63.06 88 ASN A CA 1
ATOM 680 C C . ASN A 1 88 ? 30.778 -7.034 -23.242 1.00 63.06 88 ASN A C 1
ATOM 682 O O . ASN A 1 88 ? 29.732 -6.864 -22.622 1.00 63.06 88 ASN A O 1
ATOM 686 N N . VAL A 1 89 ? 31.737 -7.849 -22.788 1.00 67.44 89 VAL A N 1
ATOM 687 C CA . VAL A 1 89 ? 31.573 -8.639 -21.551 1.00 67.44 89 VAL A CA 1
ATOM 688 C C . VAL A 1 89 ? 31.410 -7.728 -20.330 1.00 67.44 89 VAL A C 1
ATOM 690 O O . VAL A 1 89 ? 30.545 -7.982 -19.493 1.00 67.44 89 VAL A O 1
ATOM 693 N N . GLY A 1 90 ? 32.169 -6.626 -20.263 1.00 70.44 90 GLY A N 1
ATOM 694 C CA . GLY A 1 90 ? 32.033 -5.623 -19.205 1.00 70.44 90 GLY A CA 1
ATOM 695 C C . GLY A 1 90 ? 30.660 -4.942 -19.192 1.00 70.44 90 GLY A C 1
ATOM 696 O O . GLY A 1 90 ? 30.071 -4.782 -18.125 1.00 70.44 90 GLY A O 1
ATOM 697 N N . GLY A 1 91 ? 30.109 -4.606 -20.365 1.00 68.62 91 GLY A N 1
ATOM 698 C CA . GLY A 1 91 ? 28.771 -4.016 -20.482 1.00 68.62 91 GLY A CA 1
ATOM 699 C C . GLY A 1 91 ? 27.661 -4.955 -20.003 1.00 68.62 91 GLY A C 1
ATOM 700 O O . GLY A 1 91 ? 26.792 -4.549 -19.231 1.00 68.62 91 GLY A O 1
ATOM 701 N N . TRP A 1 92 ? 27.724 -6.230 -20.396 1.00 67.75 92 TRP A N 1
ATOM 702 C CA . TRP A 1 92 ? 26.764 -7.248 -19.963 1.00 67.75 92 TRP A CA 1
ATOM 703 C C . TRP A 1 92 ? 26.870 -7.549 -18.467 1.00 67.75 92 TRP A C 1
ATOM 705 O O . TRP A 1 92 ? 25.857 -7.536 -17.768 1.00 67.75 92 TRP A O 1
ATOM 715 N N . ALA A 1 93 ? 28.085 -7.749 -17.948 1.00 72.00 93 ALA A N 1
ATOM 716 C CA . ALA A 1 93 ? 28.312 -7.962 -16.520 1.00 72.00 93 ALA A CA 1
ATOM 717 C C . ALA A 1 93 ? 27.831 -6.765 -15.680 1.00 72.00 93 ALA A C 1
ATOM 719 O O . ALA A 1 93 ? 27.204 -6.958 -14.638 1.00 72.00 93 ALA A O 1
ATOM 720 N N . GLY A 1 94 ? 28.052 -5.537 -16.162 1.00 73.12 94 GLY A N 1
ATOM 721 C CA . GLY A 1 94 ? 27.547 -4.317 -15.532 1.00 73.12 94 GLY A CA 1
ATOM 722 C C . GLY A 1 94 ? 26.019 -4.247 -15.507 1.00 73.12 94 GLY A C 1
ATOM 723 O O . GLY A 1 94 ? 25.441 -3.939 -14.466 1.00 73.12 94 GLY A O 1
ATOM 724 N N . ALA A 1 95 ? 25.352 -4.593 -16.612 1.00 70.75 95 ALA A N 1
ATOM 725 C CA . ALA A 1 95 ? 23.891 -4.608 -16.687 1.00 70.75 95 ALA A CA 1
ATOM 726 C C . ALA A 1 95 ? 23.269 -5.641 -15.731 1.00 70.75 95 ALA A C 1
ATOM 728 O O . ALA A 1 95 ? 22.343 -5.312 -14.989 1.00 70.75 95 ALA A O 1
ATOM 729 N N . PHE A 1 96 ? 23.800 -6.867 -15.690 1.00 71.56 96 PHE A N 1
ATOM 730 C CA . PHE A 1 96 ? 23.328 -7.900 -14.760 1.00 71.56 96 PHE A CA 1
ATOM 731 C C . PHE A 1 96 ? 23.627 -7.555 -13.299 1.00 71.56 96 PHE A C 1
ATOM 733 O O . PHE A 1 96 ? 22.764 -7.746 -12.441 1.00 71.56 96 PHE A O 1
ATOM 740 N N . GLY A 1 97 ? 24.808 -6.998 -13.014 1.00 75.12 97 GLY A N 1
ATOM 741 C CA . GLY A 1 97 ? 25.155 -6.508 -11.680 1.00 75.12 97 GLY A CA 1
ATOM 742 C C . GLY A 1 97 ? 24.194 -5.417 -11.207 1.00 75.12 97 GLY A C 1
ATOM 743 O O . GLY A 1 97 ? 23.686 -5.485 -10.090 1.00 75.12 97 GLY A O 1
ATOM 744 N N . LEU A 1 98 ? 23.868 -4.458 -12.080 1.00 72.25 98 LEU A N 1
ATOM 745 C CA . LEU A 1 98 ? 22.902 -3.401 -11.784 1.00 72.25 98 LEU A CA 1
ATOM 746 C C . LEU A 1 98 ? 21.498 -3.966 -11.534 1.00 72.25 98 LEU A C 1
ATOM 748 O O . LEU A 1 98 ? 20.842 -3.563 -10.578 1.00 72.25 98 LEU A O 1
ATOM 752 N N . LEU A 1 99 ? 21.046 -4.924 -12.345 1.00 69.94 99 LEU A N 1
ATOM 753 C CA . LEU A 1 99 ? 19.749 -5.577 -12.154 1.00 69.94 99 LEU A CA 1
ATOM 754 C C . LEU A 1 99 ? 19.658 -6.290 -10.804 1.00 69.94 99 LEU A C 1
ATOM 756 O O . LEU A 1 99 ? 18.677 -6.093 -10.094 1.00 69.94 99 LEU A O 1
ATOM 760 N N . ALA A 1 100 ? 20.686 -7.051 -10.421 1.00 71.06 100 ALA A N 1
ATOM 761 C CA . ALA A 1 100 ? 20.729 -7.731 -9.128 1.00 71.06 100 ALA A CA 1
ATOM 762 C C . ALA A 1 100 ? 20.689 -6.739 -7.949 1.00 71.06 100 ALA A C 1
ATOM 764 O O . ALA A 1 100 ? 19.982 -6.965 -6.964 1.00 71.06 100 ALA A O 1
ATOM 765 N N . ILE A 1 101 ? 21.400 -5.610 -8.068 1.00 74.50 101 ILE A N 1
ATOM 766 C CA . ILE A 1 101 ? 21.387 -4.526 -7.072 1.00 74.50 101 ILE A CA 1
ATOM 767 C C . ILE A 1 101 ? 19.995 -3.884 -6.976 1.00 74.50 101 ILE A C 1
ATOM 769 O O . ILE A 1 101 ? 19.530 -3.592 -5.876 1.00 74.50 101 ILE A O 1
ATOM 773 N N . LEU A 1 102 ? 19.308 -3.685 -8.105 1.00 70.69 102 LEU A N 1
ATOM 774 C CA . LEU A 1 102 ? 17.986 -3.054 -8.150 1.00 70.69 102 LEU A CA 1
ATOM 775 C C . LEU A 1 102 ? 16.844 -3.993 -7.724 1.00 70.69 102 LEU A C 1
ATOM 777 O O . LEU A 1 102 ? 15.867 -3.524 -7.138 1.00 70.69 102 LEU A O 1
ATOM 781 N N . SER A 1 103 ? 16.953 -5.304 -7.964 1.00 70.81 103 SER A N 1
ATOM 782 C CA . SER A 1 103 ? 15.941 -6.289 -7.546 1.00 70.81 103 SER A CA 1
ATOM 783 C C . SER A 1 103 ? 15.977 -6.576 -6.043 1.00 70.81 103 SER A C 1
ATOM 785 O O . SER A 1 103 ? 14.971 -6.951 -5.441 1.00 70.81 103 SER A O 1
ATOM 787 N N . TRP A 1 104 ? 17.134 -6.376 -5.411 1.00 75.06 104 TRP A N 1
ATOM 788 C CA . TRP A 1 104 ? 17.329 -6.598 -3.983 1.00 75.06 104 TRP A CA 1
ATOM 789 C C . TRP A 1 104 ? 16.359 -5.832 -3.062 1.00 75.06 104 TRP A C 1
ATOM 791 O O . TRP A 1 104 ? 15.648 -6.471 -2.276 1.00 75.06 104 TRP A O 1
ATOM 801 N N . PRO A 1 105 ? 16.273 -4.484 -3.123 1.00 72.31 105 PRO A N 1
ATOM 802 C CA . PRO A 1 105 ? 15.351 -3.732 -2.275 1.00 72.31 105 PRO A CA 1
ATOM 803 C C . PRO A 1 105 ? 13.894 -4.108 -2.553 1.00 72.31 105 PRO A C 1
ATOM 805 O O . PRO A 1 105 ? 13.070 -4.067 -1.641 1.00 72.31 105 PRO A O 1
ATOM 808 N N . TYR A 1 106 ? 13.574 -4.539 -3.777 1.00 71.19 106 TYR A N 1
ATOM 809 C CA . TYR A 1 106 ? 12.246 -5.031 -4.135 1.00 71.19 106 TYR A CA 1
ATOM 810 C C . TYR A 1 106 ? 11.877 -6.313 -3.385 1.00 71.19 106 TYR A C 1
ATOM 812 O O . TYR A 1 106 ? 10.776 -6.396 -2.836 1.00 71.19 106 TYR A O 1
ATOM 820 N N . ALA A 1 107 ? 12.795 -7.280 -3.302 1.00 71.00 107 ALA A N 1
ATOM 821 C CA . ALA A 1 107 ? 12.586 -8.505 -2.534 1.00 71.00 107 ALA A CA 1
ATOM 822 C C . ALA A 1 107 ? 12.377 -8.205 -1.038 1.00 71.00 107 ALA A C 1
ATOM 824 O O . ALA A 1 107 ? 11.429 -8.711 -0.433 1.00 71.00 107 ALA A O 1
ATOM 825 N N . GLN A 1 108 ? 13.188 -7.312 -0.456 1.00 74.56 108 GLN A N 1
ATOM 826 C CA . GLN A 1 108 ? 13.013 -6.890 0.939 1.00 74.56 108 GLN A CA 1
ATOM 827 C C . GLN A 1 108 ? 11.687 -6.152 1.166 1.00 74.56 108 GLN A C 1
ATOM 829 O O . GLN A 1 108 ? 10.978 -6.422 2.135 1.00 74.56 108 GLN A O 1
ATOM 834 N N . MET A 1 109 ? 11.307 -5.249 0.259 1.00 72.75 109 MET A N 1
ATOM 835 C CA . MET A 1 109 ? 10.019 -4.557 0.320 1.00 72.75 109 MET A CA 1
ATOM 836 C C . MET A 1 109 ? 8.838 -5.525 0.231 1.00 72.75 109 MET A C 1
ATOM 838 O O . MET A 1 109 ? 7.839 -5.321 0.918 1.00 72.75 109 MET A O 1
ATOM 842 N N . ALA A 1 110 ? 8.924 -6.557 -0.613 1.00 72.38 110 ALA A N 1
ATOM 843 C CA . ALA A 1 110 ? 7.876 -7.563 -0.741 1.00 72.38 110 ALA A CA 1
ATOM 844 C C . ALA A 1 110 ? 7.671 -8.323 0.577 1.00 72.38 110 ALA A C 1
ATOM 846 O O . ALA A 1 110 ? 6.539 -8.408 1.047 1.00 72.38 110 ALA A O 1
ATOM 847 N N . ARG A 1 111 ? 8.757 -8.761 1.223 1.00 75.69 111 ARG A N 1
ATOM 848 C CA . ARG A 1 111 ? 8.699 -9.452 2.522 1.00 75.69 111 ARG A CA 1
ATOM 849 C C . ARG A 1 111 ? 8.176 -8.564 3.644 1.00 75.69 111 ARG A C 1
ATOM 851 O O . ARG A 1 111 ? 7.320 -8.982 4.411 1.00 75.69 111 ARG A O 1
ATOM 858 N N . ARG A 1 112 ? 8.616 -7.302 3.712 1.00 80.44 112 ARG A N 1
ATOM 859 C CA . ARG A 1 112 ? 8.074 -6.337 4.687 1.00 80.44 112 ARG A CA 1
ATOM 860 C C . ARG A 1 112 ? 6.569 -6.133 4.508 1.00 80.44 112 ARG A C 1
ATOM 862 O O . ARG A 1 112 ? 5.849 -6.017 5.494 1.00 80.44 112 ARG A O 1
ATOM 869 N N . LYS A 1 113 ? 6.086 -6.108 3.261 1.00 77.69 113 LYS A N 1
ATOM 870 C CA . LYS A 1 113 ? 4.649 -6.011 2.956 1.00 77.69 113 LYS A CA 1
ATOM 871 C C . LYS A 1 113 ? 3.885 -7.269 3.350 1.00 77.69 113 LYS A C 1
ATOM 873 O O . LYS A 1 113 ? 2.750 -7.148 3.799 1.00 77.69 113 LYS A O 1
ATOM 878 N N . GLU A 1 114 ? 4.477 -8.442 3.173 1.00 79.31 114 GLU A N 1
ATOM 879 C CA . GLU A 1 114 ? 3.905 -9.720 3.603 1.00 79.31 114 GLU A CA 1
ATOM 880 C C . GLU A 1 114 ? 3.809 -9.790 5.129 1.00 79.31 114 GLU A C 1
ATOM 882 O O . GLU A 1 114 ? 2.711 -9.950 5.653 1.00 79.31 114 GLU A O 1
ATOM 887 N N . ALA A 1 115 ? 4.900 -9.501 5.844 1.00 85.00 115 ALA A N 1
ATOM 888 C CA . ALA A 1 115 ? 4.901 -9.406 7.301 1.00 85.00 115 ALA A CA 1
ATOM 889 C C . ALA A 1 115 ? 3.869 -8.389 7.812 1.00 85.00 115 ALA A C 1
ATOM 891 O O . ALA A 1 115 ? 3.091 -8.697 8.706 1.00 85.00 115 ALA A O 1
ATOM 892 N N . ALA A 1 116 ? 3.794 -7.200 7.205 1.00 83.38 116 ALA A N 1
ATOM 893 C CA . ALA A 1 116 ? 2.773 -6.211 7.550 1.00 83.38 116 ALA A CA 1
ATOM 894 C C . ALA A 1 116 ? 1.344 -6.714 7.281 1.00 83.38 116 ALA A C 1
ATOM 896 O O . ALA A 1 116 ? 0.436 -6.394 8.042 1.00 83.38 116 ALA A O 1
ATOM 897 N N . SER A 1 117 ? 1.145 -7.507 6.222 1.00 80.38 117 SER A N 1
ATOM 898 C CA . SER A 1 117 ? -0.155 -8.112 5.918 1.00 80.38 117 SER A CA 1
ATOM 899 C C . SER A 1 117 ? -0.508 -9.168 6.970 1.00 80.38 117 SER A C 1
ATOM 901 O O . SER A 1 117 ? -1.613 -9.131 7.485 1.00 80.38 117 SER A O 1
ATOM 903 N N . LEU A 1 118 ? 0.424 -10.036 7.377 1.00 86.50 118 LEU A N 1
ATOM 904 C CA . LEU A 1 118 ? 0.205 -11.020 8.449 1.00 86.50 118 LEU A CA 1
ATOM 905 C C . LEU A 1 118 ? -0.130 -10.359 9.790 1.00 86.50 118 LEU A C 1
ATOM 907 O O . LEU A 1 118 ? -1.111 -10.734 10.433 1.00 86.50 118 LEU A O 1
ATOM 911 N N . LEU A 1 119 ? 0.633 -9.333 10.177 1.00 89.69 119 LEU A N 1
ATOM 912 C CA . LEU A 1 119 ? 0.393 -8.583 11.413 1.00 89.69 119 LEU A CA 1
ATOM 913 C C . LEU A 1 119 ? -0.998 -7.972 11.437 1.00 89.69 119 LEU A C 1
ATOM 915 O O . LEU A 1 119 ? -1.668 -7.991 12.467 1.00 89.69 119 LEU A O 1
ATOM 919 N N . TRP A 1 120 ? -1.480 -7.531 10.280 1.00 84.12 120 TRP A N 1
ATOM 920 C CA . TRP A 1 120 ? -2.838 -7.042 10.144 1.00 84.12 120 TRP A CA 1
ATOM 921 C C . TRP A 1 120 ? -3.891 -8.052 10.613 1.00 84.12 120 TRP A C 1
ATOM 923 O O . TRP A 1 120 ? -4.832 -7.687 11.314 1.00 84.12 120 TRP A O 1
ATOM 933 N N . PHE A 1 121 ? -3.714 -9.327 10.265 1.00 84.94 121 PHE A N 1
ATOM 934 C CA . PHE A 1 121 ? -4.592 -10.432 10.664 1.00 84.94 121 PHE A CA 1
ATOM 935 C C . PHE A 1 121 ? -4.273 -10.980 12.060 1.00 84.94 121 PHE A C 1
ATOM 937 O O . PHE A 1 121 ? -4.698 -12.082 12.402 1.00 84.94 121 PHE A O 1
ATOM 944 N N . ARG A 1 122 ? -3.522 -10.226 12.877 1.00 91.62 122 ARG A N 1
ATOM 945 C CA . ARG A 1 122 ? -3.017 -10.668 14.183 1.00 91.62 122 ARG A CA 1
ATOM 946 C C . ARG A 1 122 ? -2.262 -11.990 14.061 1.00 91.62 122 ARG A C 1
ATOM 948 O O . ARG A 1 122 ? -2.425 -12.877 14.891 1.00 91.62 122 ARG A O 1
ATOM 955 N N . ARG A 1 123 ? -1.444 -12.128 13.018 1.00 92.06 123 ARG A N 1
ATOM 956 C CA . ARG A 1 123 ? -0.497 -13.232 12.840 1.00 92.06 123 ARG A CA 1
ATOM 957 C C . ARG A 1 123 ? 0.922 -12.697 12.861 1.00 92.06 123 ARG A C 1
ATOM 959 O O . ARG A 1 123 ? 1.190 -11.591 12.401 1.00 92.06 123 ARG A O 1
ATOM 966 N N . CYS A 1 124 ? 1.851 -13.481 13.387 1.00 94.38 124 CYS A N 1
ATOM 967 C CA . CYS A 1 124 ? 3.250 -13.093 13.432 1.00 94.38 124 CYS A CA 1
ATOM 968 C C . CYS A 1 124 ? 3.801 -12.883 12.015 1.00 94.38 124 CYS A C 1
ATOM 970 O O . CYS A 1 124 ? 3.721 -13.779 11.180 1.00 94.38 124 CYS A O 1
ATOM 972 N N . GLY A 1 125 ? 4.434 -11.735 11.757 1.00 90.94 125 GLY A N 1
ATOM 973 C CA . GLY A 1 125 ? 5.048 -11.433 10.458 1.00 90.94 125 GLY A CA 1
ATOM 974 C C . GLY A 1 125 ? 6.259 -12.304 10.089 1.00 90.94 125 GLY A C 1
ATOM 975 O O . GLY A 1 125 ? 6.776 -12.172 8.986 1.00 90.94 125 GLY A O 1
ATOM 976 N N . VAL A 1 126 ? 6.719 -13.164 11.008 1.00 92.38 126 VAL A N 1
ATOM 977 C CA . VAL A 1 126 ? 7.856 -14.084 10.828 1.00 92.38 126 VAL A CA 1
ATOM 978 C C . VAL A 1 126 ? 7.377 -15.525 10.651 1.00 92.38 126 VAL A C 1
ATOM 980 O O . VAL A 1 126 ? 7.652 -16.130 9.626 1.00 92.38 126 VAL A O 1
ATOM 983 N N . CYS A 1 127 ? 6.662 -16.084 11.633 1.00 91.69 127 CYS A N 1
ATOM 984 C CA . CYS A 1 127 ? 6.259 -17.501 11.631 1.00 91.69 127 CYS A CA 1
ATOM 985 C C . CYS A 1 127 ? 4.774 -17.731 11.322 1.00 91.69 127 CYS A C 1
ATOM 987 O O . CYS A 1 127 ? 4.335 -18.874 11.299 1.00 91.69 127 CYS A O 1
ATOM 989 N N . SER A 1 128 ? 3.988 -16.674 11.084 1.00 91.06 128 SER A N 1
ATOM 990 C CA . SER A 1 128 ? 2.534 -16.711 10.832 1.00 91.06 128 SER A CA 1
ATOM 991 C C . SER A 1 128 ? 1.639 -17.223 11.971 1.00 91.06 128 SER A C 1
ATOM 993 O O . SER A 1 128 ? 0.416 -17.241 11.809 1.00 91.06 128 SER A O 1
ATOM 995 N N . SER A 1 129 ? 2.204 -17.579 13.129 1.00 91.44 129 SER A N 1
ATOM 996 C CA . SER A 1 129 ? 1.435 -18.018 14.298 1.00 91.44 129 SER A CA 1
ATOM 997 C C . SER A 1 129 ? 0.472 -16.936 14.778 1.00 91.44 129 SER A C 1
ATOM 999 O O . SER A 1 129 ? 0.786 -15.741 14.715 1.00 91.44 129 SER A O 1
ATOM 1001 N N . SER A 1 130 ? -0.698 -17.352 15.263 1.00 92.44 130 SER A N 1
ATOM 1002 C CA . SER A 1 130 ? -1.708 -16.442 15.804 1.00 92.44 130 SER A CA 1
ATOM 1003 C C . SER A 1 130 ? -1.158 -15.633 16.984 1.00 92.44 130 SER A C 1
ATOM 1005 O O . SER A 1 130 ? -0.493 -16.157 17.874 1.00 92.44 130 SER A O 1
ATOM 1007 N N . LEU A 1 131 ? -1.450 -14.335 16.977 1.00 94.31 131 LEU A N 1
ATOM 1008 C CA . LEU A 1 131 ? -1.188 -13.382 18.055 1.00 94.31 131 LEU A CA 1
ATOM 1009 C C . LEU A 1 131 ? -2.485 -12.974 18.775 1.00 94.31 131 LEU A C 1
ATOM 1011 O O . LEU A 1 131 ? -2.473 -12.084 19.625 1.00 94.31 131 LEU A O 1
ATOM 1015 N N . ARG A 1 132 ? -3.627 -13.579 18.419 1.00 93.19 132 ARG A N 1
ATOM 1016 C CA . ARG A 1 132 ? -4.926 -13.274 19.031 1.00 93.19 132 ARG A CA 1
ATOM 1017 C C . ARG A 1 132 ? -4.933 -13.702 20.498 1.00 93.19 132 ARG A C 1
ATOM 1019 O O . ARG A 1 132 ? -4.480 -14.791 20.829 1.00 93.19 132 ARG A O 1
ATOM 1026 N N . GLY A 1 133 ? -5.474 -12.848 21.364 1.00 93.56 133 GLY A N 1
ATOM 1027 C CA . GLY A 1 133 ? -5.595 -13.124 22.800 1.00 93.56 133 GLY A CA 1
ATOM 1028 C C . GLY A 1 133 ? -4.278 -13.068 23.580 1.00 93.56 133 GLY A C 1
ATOM 1029 O O . GLY A 1 133 ? -4.301 -13.218 24.798 1.00 93.56 133 GLY A O 1
ATOM 1030 N N . LEU A 1 134 ? -3.143 -12.823 22.917 1.00 96.19 134 LEU A N 1
ATOM 1031 C CA . LEU A 1 134 ? -1.881 -12.597 23.609 1.00 96.19 134 LEU A CA 1
ATOM 1032 C C . LEU A 1 134 ? -1.902 -11.245 24.329 1.00 96.19 134 LEU A C 1
ATOM 1034 O O . LEU A 1 134 ? -2.444 -10.258 23.830 1.00 96.19 134 LEU A O 1
ATOM 1038 N N . VAL A 1 135 ? -1.282 -11.213 25.506 1.00 96.94 135 VAL A N 1
ATOM 1039 C CA . VAL A 1 135 ? -1.204 -10.016 26.347 1.00 96.94 135 VAL A CA 1
ATOM 1040 C C . VAL A 1 135 ? -0.244 -9.003 25.722 1.00 96.94 135 VAL A C 1
ATOM 1042 O O . VAL A 1 135 ? 0.882 -9.343 25.349 1.00 96.94 135 VAL A O 1
ATOM 1045 N N . VAL A 1 136 ? -0.690 -7.750 25.624 1.00 96.44 136 VAL A N 1
ATOM 1046 C CA . VAL A 1 136 ? 0.162 -6.614 25.253 1.00 96.44 136 VAL A CA 1
ATOM 1047 C C . VAL A 1 136 ? 1.072 -6.298 26.440 1.00 96.44 136 VAL A C 1
ATOM 1049 O O . VAL A 1 136 ? 0.589 -6.091 27.550 1.00 96.44 136 VAL A O 1
ATOM 1052 N N . GLN A 1 137 ? 2.385 -6.300 26.219 1.00 97.75 137 GLN A N 1
ATOM 1053 C CA . GLN A 1 137 ? 3.374 -5.971 27.246 1.00 97.75 137 GLN A CA 1
ATOM 1054 C C . GLN A 1 137 ? 3.409 -4.458 27.518 1.00 97.75 137 GLN A C 1
ATOM 1056 O O . GLN A 1 137 ? 2.816 -3.667 26.784 1.00 97.75 137 GLN A O 1
ATOM 1061 N N . GLU A 1 138 ? 4.115 -4.043 28.572 1.00 96.62 138 GLU A N 1
ATOM 1062 C CA . GLU A 1 138 ? 4.189 -2.638 29.014 1.00 96.62 138 GLU A CA 1
ATOM 1063 C C . GLU A 1 138 ? 4.717 -1.676 27.936 1.00 96.62 138 GLU A C 1
ATOM 1065 O O . GLU A 1 138 ? 4.375 -0.498 27.927 1.00 96.62 138 GLU A O 1
ATOM 1070 N N . ASP A 1 139 ? 5.508 -2.177 26.985 1.00 95.06 139 ASP A N 1
ATOM 1071 C CA . ASP A 1 139 ? 6.040 -1.414 25.852 1.00 95.06 139 ASP A CA 1
ATOM 1072 C C . ASP A 1 139 ? 5.079 -1.331 24.650 1.00 95.06 139 ASP A C 1
ATOM 1074 O O . ASP A 1 139 ? 5.466 -0.894 23.563 1.00 95.06 139 ASP A O 1
ATOM 1078 N N . GLY A 1 140 ? 3.834 -1.790 24.808 1.00 92.75 140 GLY A N 1
ATOM 1079 C CA . GLY A 1 140 ? 2.828 -1.802 23.748 1.00 92.75 140 GLY A CA 1
ATOM 1080 C C . GLY A 1 140 ? 3.052 -2.882 22.686 1.00 92.75 140 GLY A C 1
ATOM 1081 O O . GLY A 1 140 ? 2.381 -2.862 21.649 1.00 92.75 140 GLY A O 1
ATOM 1082 N N . CYS A 1 141 ? 3.980 -3.820 22.909 1.00 97.31 141 CYS A N 1
ATOM 1083 C CA . CYS A 1 141 ? 4.251 -4.919 21.987 1.00 97.31 141 CYS A CA 1
ATOM 1084 C C . CYS A 1 141 ? 3.580 -6.227 22.421 1.00 97.31 141 CYS A C 1
ATOM 1086 O O . CYS A 1 141 ? 3.488 -6.556 23.601 1.00 97.31 141 CYS A O 1
ATOM 1088 N N . VAL A 1 142 ? 3.180 -7.027 21.438 1.00 97.31 142 VAL A N 1
ATOM 1089 C CA . VAL A 1 142 ? 2.815 -8.434 21.595 1.00 97.31 142 VAL A CA 1
ATOM 1090 C C . VAL A 1 142 ? 3.984 -9.290 21.129 1.00 97.31 142 VAL A C 1
ATOM 1092 O O . VAL A 1 142 ? 4.488 -9.127 20.014 1.00 97.31 142 VAL A O 1
ATOM 1095 N N . VAL A 1 143 ? 4.422 -10.205 21.992 1.00 97.88 143 VAL A N 1
ATOM 1096 C CA . VAL A 1 143 ? 5.539 -11.114 21.720 1.00 97.88 143 VAL A CA 1
ATOM 1097 C C . VAL A 1 143 ? 4.992 -12.450 21.234 1.00 97.88 143 VAL A C 1
ATOM 1099 O O . VAL A 1 143 ? 4.184 -13.083 21.906 1.00 97.88 143 VAL A O 1
ATOM 1102 N N . CYS A 1 144 ? 5.437 -12.884 20.058 1.00 97.12 144 CYS A N 1
ATOM 1103 C CA . CYS A 1 144 ? 5.081 -14.184 19.508 1.00 97.12 144 CYS A CA 1
ATOM 1104 C C . CYS A 1 144 ? 5.713 -15.314 20.345 1.00 97.12 144 CYS A C 1
ATOM 1106 O O . CYS A 1 144 ? 6.937 -15.312 20.488 1.00 97.12 144 CYS A O 1
ATOM 1108 N N . PRO A 1 145 ? 4.945 -16.301 20.840 1.00 96.31 145 PRO A N 1
ATOM 1109 C CA . PRO A 1 145 ? 5.492 -17.382 21.664 1.00 96.31 145 PRO A CA 1
ATOM 1110 C C . PRO A 1 145 ? 6.417 -18.331 20.885 1.00 96.31 145 PRO A C 1
ATOM 1112 O O . PRO A 1 145 ? 7.345 -18.877 21.467 1.00 96.31 145 PRO A O 1
ATOM 1115 N N . GLU A 1 146 ? 6.219 -18.474 19.569 1.00 94.62 146 GLU A N 1
ATOM 1116 C CA . GLU A 1 146 ? 6.978 -19.423 18.736 1.00 94.62 146 GLU A CA 1
ATOM 1117 C C . GLU A 1 146 ? 8.373 -18.909 18.357 1.00 94.62 146 GLU A C 1
ATOM 1119 O O . GLU A 1 146 ? 9.381 -19.587 18.525 1.00 94.62 146 GLU A O 1
ATOM 1124 N N . CYS A 1 147 ? 8.451 -17.684 17.828 1.00 94.56 147 CYS A N 1
ATOM 1125 C CA . CYS A 1 147 ? 9.703 -17.118 17.303 1.00 94.56 147 CYS A CA 1
ATOM 1126 C C . CYS A 1 147 ? 10.263 -15.973 18.153 1.00 94.56 147 CYS A C 1
ATOM 1128 O O . CYS A 1 147 ? 11.281 -15.381 17.799 1.00 94.56 147 CYS A O 1
ATOM 1130 N N . SER A 1 148 ? 9.582 -15.616 19.246 1.00 96.19 148 SER A N 1
ATOM 1131 C CA . SER A 1 148 ? 9.924 -14.495 20.127 1.00 96.19 148 SER A CA 1
ATOM 1132 C C . SER A 1 148 ? 9.926 -13.105 19.477 1.00 96.19 148 SER A C 1
ATOM 1134 O O . SER A 1 148 ? 10.281 -12.150 20.163 1.00 96.19 148 SER A O 1
ATOM 1136 N N . ALA A 1 149 ? 9.528 -12.940 18.207 1.00 96.56 149 ALA A N 1
ATOM 1137 C CA . ALA A 1 149 ? 9.406 -11.628 17.559 1.00 96.56 149 ALA A CA 1
ATOM 1138 C C . ALA A 1 149 ? 8.374 -10.740 18.277 1.00 96.56 149 ALA A C 1
ATOM 1140 O O . ALA A 1 149 ? 7.312 -11.228 18.669 1.00 96.56 149 ALA A O 1
ATOM 1141 N N . ALA A 1 150 ? 8.679 -9.450 18.435 1.00 97.69 150 ALA A N 1
ATOM 1142 C CA . ALA A 1 150 ? 7.809 -8.481 19.101 1.00 97.69 150 ALA A CA 1
ATOM 1143 C C . ALA A 1 150 ? 7.193 -7.492 18.103 1.00 97.69 150 ALA A C 1
ATOM 1145 O O . ALA A 1 150 ? 7.906 -6.890 17.299 1.00 97.69 150 ALA A O 1
ATOM 1146 N N . TRP A 1 151 ? 5.877 -7.300 18.184 1.00 96.25 151 TRP A N 1
ATOM 1147 C CA . TRP A 1 151 ? 5.130 -6.426 17.280 1.00 96.25 151 TRP A CA 1
ATOM 1148 C C . TRP A 1 151 ? 4.231 -5.467 18.053 1.00 96.25 151 TRP A C 1
ATOM 1150 O O . TRP A 1 151 ? 3.502 -5.898 18.942 1.00 96.25 151 TRP A O 1
ATOM 1160 N N . ARG A 1 152 ? 4.235 -4.181 17.710 1.00 94.06 152 ARG A N 1
ATOM 1161 C CA . ARG A 1 152 ? 3.368 -3.165 18.316 1.00 94.06 152 ARG A CA 1
ATOM 1162 C C . ARG A 1 152 ? 1.905 -3.504 18.066 1.00 94.06 152 ARG A C 1
ATOM 1164 O O . ARG A 1 152 ? 1.509 -3.730 16.922 1.00 94.06 152 ARG A O 1
ATOM 1171 N N . ALA A 1 153 ? 1.094 -3.451 19.120 1.00 91.44 153 ALA A N 1
ATOM 1172 C CA . ALA A 1 153 ? -0.332 -3.757 19.050 1.00 91.44 153 ALA A CA 1
ATOM 1173 C C . ALA A 1 153 ? -1.089 -2.859 18.053 1.00 91.44 153 ALA A C 1
ATOM 1175 O O . ALA A 1 153 ? -2.004 -3.327 17.380 1.00 91.44 153 ALA A O 1
ATOM 1176 N N . GLY A 1 154 ? -0.650 -1.605 17.880 1.00 84.44 154 GLY A N 1
ATOM 1177 C CA . GLY A 1 154 ? -1.213 -0.683 16.887 1.00 84.44 154 GLY A CA 1
ATOM 1178 C C . GLY A 1 154 ? -1.070 -1.163 15.436 1.00 84.44 154 GLY A C 1
ATOM 1179 O O . GLY A 1 154 ? -1.829 -0.755 14.574 1.00 84.44 154 GLY A O 1
ATOM 1180 N N . ARG A 1 155 ? -0.159 -2.093 15.123 1.00 84.75 155 ARG A N 1
ATOM 1181 C CA . ARG A 1 155 ? -0.028 -2.625 13.751 1.00 84.75 155 ARG A CA 1
ATOM 1182 C C . ARG A 1 155 ? -1.133 -3.611 13.374 1.00 84.75 155 ARG A C 1
ATOM 1184 O O . ARG A 1 155 ? -1.209 -4.017 12.213 1.00 84.75 155 ARG A O 1
ATOM 1191 N N . PHE A 1 156 ? -1.949 -4.032 14.334 1.00 88.88 156 PHE A N 1
ATOM 1192 C CA . PHE A 1 156 ? -3.011 -5.000 14.110 1.00 88.88 156 PHE A CA 1
ATOM 1193 C C . PHE A 1 156 ? -4.254 -4.322 13.535 1.00 88.88 156 PHE A C 1
ATOM 1195 O O . PHE A 1 156 ? -4.592 -3.196 13.890 1.00 88.88 156 PHE A O 1
ATOM 1202 N N . GLY A 1 157 ? -4.968 -5.024 12.652 1.00 77.56 157 GLY A N 1
ATOM 1203 C CA . GLY A 1 157 ? -6.287 -4.581 12.218 1.00 77.56 157 GLY A CA 1
ATOM 1204 C C . GLY A 1 157 ? -7.295 -4.648 13.369 1.00 77.56 157 GLY A C 1
ATOM 1205 O O . GLY A 1 157 ? -7.223 -5.543 14.222 1.00 77.56 157 GLY A O 1
ATOM 1206 N N . SER A 1 158 ? -8.263 -3.728 13.381 1.00 79.94 158 SER A N 1
ATOM 1207 C CA . SER A 1 158 ? -9.403 -3.820 14.300 1.00 79.94 158 SER A CA 1
ATOM 1208 C C . SER A 1 158 ? -10.265 -5.051 13.983 1.00 79.94 158 SER A C 1
ATOM 1210 O O . SER A 1 158 ? -10.303 -5.530 12.847 1.00 79.94 158 SER A O 1
ATOM 1212 N N . GLU A 1 159 ? -10.974 -5.597 14.973 1.00 80.75 159 GLU A N 1
ATOM 1213 C CA . GLU A 1 159 ? -11.816 -6.784 14.741 1.00 80.75 159 GLU A CA 1
ATOM 1214 C C . GLU A 1 159 ? -12.968 -6.484 13.779 1.00 80.75 159 GLU A C 1
ATOM 1216 O O . GLU A 1 159 ? -13.196 -7.237 12.832 1.00 80.75 159 GLU A O 1
ATOM 1221 N N . VAL A 1 160 ? -13.595 -5.312 13.935 1.00 76.94 160 VAL A N 1
ATOM 1222 C CA . VAL A 1 160 ? -14.621 -4.784 13.020 1.00 76.94 160 VAL A CA 1
ATOM 1223 C C . VAL A 1 160 ? -14.117 -4.773 11.577 1.00 76.94 160 VAL A C 1
ATOM 1225 O O . VAL A 1 160 ? -14.833 -5.125 10.635 1.00 76.94 160 VAL A O 1
ATOM 1228 N N . PHE A 1 161 ? -12.858 -4.385 11.389 1.00 75.88 161 PHE A N 1
ATOM 1229 C CA . PHE A 1 161 ? -12.224 -4.374 10.086 1.00 75.88 161 PHE A CA 1
ATOM 1230 C C . PHE A 1 161 ? -12.006 -5.785 9.532 1.00 75.88 161 PHE A C 1
ATOM 1232 O O . PHE A 1 161 ? -12.289 -6.029 8.357 1.00 75.88 161 PHE A O 1
ATOM 1239 N N . LEU A 1 162 ? -11.491 -6.711 10.346 1.00 77.06 162 LEU A N 1
ATOM 1240 C CA . LEU A 1 162 ? -11.225 -8.084 9.912 1.00 77.06 162 LEU A CA 1
ATOM 1241 C C . LEU A 1 162 ? -12.516 -8.778 9.483 1.00 77.06 162 LEU A C 1
ATOM 1243 O O . LEU A 1 162 ? -12.541 -9.443 8.448 1.00 77.06 162 LEU A O 1
ATOM 1247 N N . ASP A 1 163 ? -13.606 -8.549 10.208 1.00 82.31 163 ASP A N 1
ATOM 1248 C CA . ASP A 1 163 ? -14.928 -9.039 9.832 1.00 82.31 163 ASP A CA 1
ATOM 1249 C C . ASP A 1 163 ? -15.419 -8.431 8.519 1.00 82.31 163 ASP A C 1
ATOM 1251 O O . ASP A 1 163 ? -16.010 -9.123 7.684 1.00 82.31 163 ASP A O 1
ATOM 1255 N N . ARG A 1 164 ? -15.124 -7.152 8.275 1.00 76.69 164 ARG A N 1
ATOM 1256 C CA . ARG A 1 164 ? -15.435 -6.502 7.000 1.00 76.69 164 ARG A CA 1
ATOM 1257 C C . ARG A 1 164 ? -14.634 -7.097 5.844 1.00 76.69 164 ARG A C 1
ATOM 1259 O O . ARG A 1 164 ? -15.214 -7.368 4.795 1.00 76.69 164 ARG A O 1
ATOM 1266 N N . LEU A 1 165 ? -13.337 -7.349 6.029 1.00 75.81 165 LEU A N 1
ATOM 1267 C CA . LEU A 1 165 ? -12.516 -8.032 5.026 1.00 75.81 165 LEU A CA 1
ATOM 1268 C C . LEU A 1 165 ? -13.017 -9.446 4.748 1.00 75.81 165 LEU A C 1
ATOM 1270 O O . LEU A 1 165 ? -13.103 -9.825 3.584 1.00 75.81 165 LEU A O 1
ATOM 1274 N N . LYS A 1 166 ? -13.383 -10.204 5.788 1.00 80.06 166 LYS A N 1
ATOM 1275 C CA . LYS A 1 166 ? -13.990 -11.532 5.631 1.00 80.06 166 LYS A CA 1
ATOM 1276 C C . LYS A 1 166 ? -15.255 -11.449 4.783 1.00 80.06 166 LYS A C 1
ATOM 1278 O O . LYS A 1 166 ? -15.375 -12.198 3.821 1.00 80.06 166 LYS A O 1
ATOM 1283 N N . LYS A 1 167 ? -16.150 -10.494 5.060 1.00 81.38 167 LYS A N 1
ATOM 1284 C CA . LYS A 1 167 ? -17.355 -10.263 4.241 1.00 81.38 167 LYS A CA 1
ATOM 1285 C C . LYS A 1 167 ? -17.016 -9.940 2.783 1.00 81.38 167 LYS A C 1
ATOM 1287 O O . LYS A 1 167 ? -17.576 -10.563 1.892 1.00 81.38 167 LYS A O 1
ATOM 1292 N N . ILE A 1 168 ? -16.079 -9.019 2.535 1.00 74.75 168 ILE A N 1
ATOM 1293 C CA . ILE A 1 168 ? -15.651 -8.647 1.171 1.00 74.75 168 ILE A CA 1
ATOM 1294 C C . ILE A 1 168 ? -15.050 -9.845 0.434 1.00 74.75 168 ILE A C 1
ATOM 1296 O O . ILE A 1 168 ? -15.284 -10.023 -0.756 1.00 74.75 168 ILE A O 1
ATOM 1300 N N . ALA A 1 169 ? -14.248 -10.653 1.120 1.00 71.88 169 ALA A N 1
ATOM 1301 C CA . ALA A 1 169 ? -13.566 -11.778 0.507 1.00 71.88 169 ALA A CA 1
ATOM 1302 C C . ALA A 1 169 ? -14.497 -12.977 0.252 1.00 71.88 169 ALA A C 1
ATOM 1304 O O . ALA A 1 169 ? -14.258 -13.725 -0.696 1.00 71.88 169 ALA A O 1
ATOM 1305 N N . LEU A 1 170 ? -15.556 -13.131 1.055 1.00 76.44 170 LEU A N 1
ATOM 1306 C CA . LEU A 1 170 ? -16.597 -14.147 0.875 1.00 76.44 170 LEU A CA 1
ATOM 1307 C C . LEU A 1 170 ? -17.651 -13.754 -0.179 1.00 76.44 170 LEU A C 1
ATOM 1309 O O . LEU A 1 170 ? -18.236 -14.638 -0.801 1.00 76.44 170 LEU A O 1
ATOM 1313 N N . ASP A 1 171 ? -17.889 -12.461 -0.413 1.00 80.06 171 ASP A N 1
ATOM 1314 C CA . ASP A 1 171 ? -18.846 -11.966 -1.413 1.00 80.06 171 ASP A CA 1
ATOM 1315 C C . ASP A 1 171 ? -18.157 -11.669 -2.759 1.00 80.06 171 ASP A C 1
ATOM 1317 O O . ASP A 1 171 ? -17.431 -10.687 -2.911 1.00 80.06 171 ASP A O 1
ATOM 1321 N N . GLU A 1 172 ? -18.422 -12.492 -3.779 1.00 76.50 172 GLU A N 1
ATOM 1322 C CA . GLU A 1 172 ? -17.826 -12.359 -5.118 1.00 76.50 172 GLU A CA 1
ATOM 1323 C C . GLU A 1 172 ? -18.131 -11.011 -5.802 1.00 76.50 172 GLU A C 1
ATOM 1325 O O . GLU A 1 172 ? -17.294 -10.497 -6.550 1.00 76.50 172 GLU A O 1
ATOM 1330 N N . ASN A 1 173 ? -19.306 -10.421 -5.562 1.00 75.75 173 ASN A N 1
ATOM 1331 C CA . ASN A 1 173 ? -19.703 -9.153 -6.176 1.00 75.75 173 ASN A CA 1
ATOM 1332 C C . ASN A 1 173 ? -18.978 -7.977 -5.524 1.00 75.75 173 ASN A C 1
ATOM 1334 O O . ASN A 1 173 ? -18.454 -7.112 -6.235 1.00 75.75 173 ASN A O 1
ATOM 1338 N N . LEU A 1 174 ? -18.908 -7.957 -4.188 1.00 69.06 174 LEU A N 1
ATOM 1339 C CA . LEU A 1 174 ? -18.084 -6.985 -3.467 1.00 69.06 174 LEU A CA 1
ATOM 1340 C C . LEU A 1 174 ? -16.618 -7.149 -3.856 1.00 69.06 174 LEU A C 1
ATOM 1342 O O . LEU A 1 174 ? -15.959 -6.162 -4.181 1.00 69.06 174 LEU A O 1
ATOM 1346 N N . ARG A 1 175 ? -16.134 -8.391 -3.930 1.00 69.88 175 ARG A N 1
ATOM 1347 C CA . ARG A 1 175 ? -14.772 -8.702 -4.353 1.00 69.88 175 ARG A CA 1
ATOM 1348 C C . ARG A 1 175 ? -14.460 -8.157 -5.742 1.00 69.88 175 ARG A C 1
ATOM 1350 O O . ARG A 1 175 ? -13.445 -7.488 -5.888 1.00 69.88 175 ARG A O 1
ATOM 1357 N N . ARG A 1 176 ? -15.316 -8.372 -6.752 1.00 69.44 176 ARG A N 1
ATOM 1358 C CA . ARG A 1 176 ? -15.109 -7.818 -8.109 1.00 69.44 176 ARG A CA 1
ATOM 1359 C C . ARG A 1 176 ? -15.085 -6.293 -8.116 1.00 69.44 176 ARG A C 1
ATOM 1361 O O . ARG A 1 176 ? -14.188 -5.714 -8.720 1.00 69.44 176 ARG A O 1
ATOM 1368 N N . ARG A 1 177 ? -16.013 -5.641 -7.403 1.00 66.31 177 ARG A N 1
ATOM 1369 C CA . ARG A 1 177 ? -16.026 -4.171 -7.284 1.00 66.31 177 ARG A CA 1
ATOM 1370 C C . ARG A 1 177 ? -14.741 -3.649 -6.643 1.00 66.31 177 ARG A C 1
ATOM 1372 O O . ARG A 1 177 ? -14.169 -2.677 -7.127 1.00 66.31 177 ARG A O 1
ATOM 1379 N N . TYR A 1 178 ? -14.257 -4.311 -5.595 1.00 63.47 178 TYR A N 1
ATOM 1380 C CA . TYR A 1 178 ? -12.996 -3.955 -4.948 1.00 63.47 178 TYR A CA 1
ATOM 1381 C C . TYR A 1 178 ? -11.773 -4.268 -5.820 1.00 63.47 178 TYR A C 1
ATOM 1383 O O . TYR A 1 178 ? -10.838 -3.474 -5.844 1.00 63.47 178 TYR A O 1
ATOM 1391 N N . GLU A 1 179 ? -11.758 -5.372 -6.568 1.00 63.03 179 GLU A N 1
ATOM 1392 C CA . GLU A 1 179 ? -10.658 -5.716 -7.480 1.00 63.03 179 GLU A CA 1
ATOM 1393 C C . GLU A 1 179 ? -10.538 -4.709 -8.641 1.00 63.03 179 GLU A C 1
ATOM 1395 O O . GLU A 1 179 ? -9.419 -4.306 -8.976 1.00 63.03 179 GLU A O 1
ATOM 1400 N N . ASP A 1 180 ? -11.664 -4.258 -9.207 1.00 56.88 180 ASP A N 1
ATOM 1401 C CA . ASP A 1 180 ? -11.693 -3.297 -10.318 1.00 56.88 180 ASP A CA 1
ATOM 1402 C C . ASP A 1 180 ? -11.321 -1.872 -9.878 1.00 56.88 180 ASP A C 1
ATOM 1404 O O . ASP A 1 180 ? -10.580 -1.179 -10.580 1.00 56.88 180 ASP A O 1
ATOM 1408 N N . VAL A 1 181 ? -11.775 -1.442 -8.696 1.00 51.66 181 VAL A N 1
ATOM 1409 C CA . VAL A 1 181 ? -11.484 -0.099 -8.155 1.00 51.66 181 VAL A CA 1
ATOM 1410 C C . VAL A 1 181 ? -10.110 -0.049 -7.471 1.00 51.66 181 VAL A C 1
ATOM 1412 O O . VAL A 1 181 ? -9.418 0.971 -7.500 1.00 51.66 181 VAL A O 1
ATOM 1415 N N . PHE A 1 182 ? -9.668 -1.161 -6.883 1.00 49.91 182 PHE A N 1
ATOM 1416 C CA . PHE A 1 182 ? -8.516 -1.215 -5.994 1.00 49.91 182 PHE A CA 1
ATOM 1417 C C . PHE A 1 182 ? -7.699 -2.491 -6.132 1.00 49.91 182 PHE A C 1
ATOM 1419 O O . PHE A 1 182 ? -7.447 -3.212 -5.164 1.00 49.91 182 PHE A O 1
ATOM 1426 N N . GLY A 1 183 ? -7.039 -2.652 -7.276 1.00 51.00 183 GLY A N 1
ATOM 1427 C CA . GLY A 1 183 ? -5.887 -3.557 -7.369 1.00 51.00 183 GLY A CA 1
ATOM 1428 C C . GLY A 1 183 ? -4.803 -3.331 -6.284 1.00 51.00 183 GLY A C 1
ATOM 1429 O O . GLY A 1 183 ? -3.832 -4.083 -6.249 1.00 51.00 183 GLY A O 1
ATOM 1430 N N . ASN A 1 184 ? -4.924 -2.297 -5.436 1.00 54.47 184 ASN A N 1
ATOM 1431 C CA . ASN A 1 184 ? -4.314 -2.135 -4.117 1.00 54.47 184 ASN A CA 1
ATOM 1432 C C . ASN A 1 184 ? -5.409 -1.889 -3.061 1.00 54.47 184 ASN A C 1
ATOM 1434 O O . ASN A 1 184 ? -5.903 -0.765 -3.002 1.00 54.47 184 ASN A O 1
ATOM 1438 N N . ILE A 1 185 ? -5.694 -2.839 -2.167 1.00 56.34 185 ILE A N 1
ATOM 1439 C CA . ILE A 1 185 ? -6.235 -2.494 -0.843 1.00 56.34 185 ILE A CA 1
ATOM 1440 C C . ILE A 1 185 ? -5.255 -1.487 -0.228 1.00 56.34 185 ILE A C 1
ATOM 1442 O O . ILE A 1 185 ? -4.088 -1.813 0.008 1.00 56.34 185 ILE A O 1
ATOM 1446 N N . ARG A 1 186 ? -5.678 -0.227 -0.089 1.00 69.88 186 ARG A N 1
ATOM 1447 C CA . ARG A 1 186 ? -4.824 0.834 0.444 1.00 69.88 186 ARG A CA 1
ATOM 1448 C C . ARG A 1 186 ? -5.136 1.003 1.908 1.00 69.88 186 ARG A C 1
ATOM 1450 O O . ARG A 1 186 ? -6.224 1.435 2.269 1.00 69.88 186 ARG A O 1
ATOM 1457 N N . THR A 1 187 ? -4.157 0.652 2.713 1.00 71.62 187 THR A N 1
ATOM 1458 C CA . THR A 1 187 ? -4.200 0.838 4.146 1.00 71.62 187 THR A CA 1
ATOM 1459 C C . THR A 1 187 ? -3.517 2.146 4.514 1.00 71.62 187 THR A C 1
ATOM 1461 O O . THR A 1 187 ? -2.547 2.561 3.868 1.00 71.62 187 THR A O 1
ATOM 1464 N N . ILE A 1 188 ? -4.050 2.812 5.523 1.00 80.31 188 ILE A N 1
ATOM 1465 C CA . ILE A 1 188 ? -3.419 3.933 6.217 1.00 80.31 188 ILE A CA 1
ATOM 1466 C C . ILE A 1 188 ? -3.446 3.638 7.709 1.00 80.31 188 ILE A C 1
ATOM 1468 O O . ILE A 1 188 ? -4.215 2.787 8.142 1.00 80.31 188 ILE A O 1
ATOM 1472 N N . HIS A 1 189 ? -2.610 4.321 8.473 1.00 79.69 189 HIS A N 1
ATOM 1473 C CA . HIS A 1 189 ? -2.658 4.256 9.924 1.00 79.69 189 HIS A CA 1
ATOM 1474 C C . HIS A 1 189 ? -3.506 5.418 10.434 1.00 79.69 189 HIS A C 1
ATOM 1476 O O . HIS A 1 189 ? -3.421 6.528 9.906 1.00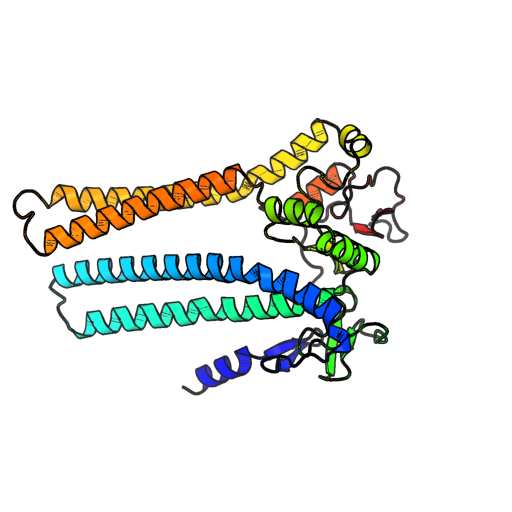 79.69 189 HIS A O 1
ATOM 1482 N N . ASP A 1 190 ? -4.375 5.135 11.390 1.00 83.38 190 ASP A N 1
ATOM 1483 C CA . ASP A 1 190 ? -5.129 6.136 12.124 1.00 83.38 190 ASP A CA 1
ATOM 1484 C C . ASP A 1 190 ? -4.251 6.747 13.237 1.00 83.38 190 ASP A C 1
ATOM 1486 O O . ASP A 1 190 ? -3.045 6.486 13.303 1.00 83.38 190 ASP A O 1
ATOM 1490 N N . VAL A 1 191 ? -4.819 7.606 14.086 1.00 83.44 191 VAL A N 1
ATOM 1491 C CA . VAL A 1 191 ? -4.062 8.296 15.153 1.00 83.44 191 VAL A CA 1
ATOM 1492 C C . VAL A 1 191 ? -3.432 7.324 16.156 1.00 83.44 191 VAL A C 1
ATOM 1494 O O . VAL A 1 191 ? -2.343 7.596 16.657 1.00 83.44 191 VAL A O 1
ATOM 1497 N N . ASP A 1 192 ? -4.061 6.176 16.401 1.00 77.75 192 ASP A N 1
ATOM 1498 C CA . ASP A 1 192 ? -3.558 5.161 17.333 1.00 77.75 192 ASP A CA 1
ATOM 1499 C C . ASP A 1 192 ? -2.498 4.255 16.675 1.00 77.75 192 ASP A C 1
ATOM 1501 O O . ASP A 1 192 ? -2.041 3.267 17.255 1.00 77.75 192 ASP A O 1
ATOM 1505 N N . GLY A 1 193 ? -2.125 4.554 15.427 1.00 73.31 193 GLY A N 1
ATOM 1506 C CA . GLY A 1 193 ? -1.326 3.672 14.591 1.00 73.31 193 GLY A CA 1
ATOM 1507 C C . GLY A 1 193 ? -2.126 2.481 14.065 1.00 73.31 193 GLY A C 1
ATOM 1508 O O . GLY A 1 193 ? -1.563 1.687 13.309 1.00 73.31 193 GLY A O 1
ATOM 1509 N N . SER A 1 194 ? -3.418 2.376 14.405 1.00 73.62 194 SER A N 1
ATOM 1510 C CA . SER A 1 194 ? -4.288 1.292 13.971 1.00 73.62 194 SER A CA 1
ATOM 1511 C C . SER A 1 194 ? -4.493 1.381 12.486 1.00 73.62 194 SER A C 1
ATOM 1513 O O . SER A 1 194 ? -4.766 2.423 11.889 1.00 73.62 194 SER A O 1
ATOM 1515 N N . ALA A 1 195 ? -4.326 0.246 11.857 1.00 73.69 195 ALA A N 1
ATOM 1516 C CA . ALA A 1 195 ? -4.256 0.212 10.435 1.00 73.69 195 ALA A CA 1
ATOM 1517 C C . ALA A 1 195 ? -5.700 0.071 9.890 1.00 73.69 195 ALA A C 1
ATOM 1519 O O . ALA A 1 195 ? -6.468 -0.799 10.306 1.00 73.69 195 ALA A O 1
ATOM 1520 N N . VAL A 1 196 ? -6.105 0.967 8.982 1.00 79.12 196 VAL A N 1
ATOM 1521 C CA . VAL A 1 196 ? -7.472 1.091 8.446 1.00 79.12 196 VAL A CA 1
ATOM 1522 C C . VAL A 1 196 ? -7.503 1.142 6.912 1.00 79.12 196 VAL A C 1
ATOM 1524 O O . VAL A 1 196 ? -6.555 1.576 6.257 1.00 79.12 196 VAL A O 1
ATOM 1527 N N . LEU A 1 197 ? -8.598 0.665 6.314 1.00 79.00 197 LEU A N 1
ATOM 1528 C CA . LEU A 1 197 ? -8.819 0.621 4.858 1.00 79.00 197 LEU A CA 1
ATOM 1529 C C . LEU A 1 197 ? -9.256 1.996 4.401 1.00 79.00 197 LEU A C 1
ATOM 1531 O O . LEU A 1 197 ? -10.173 2.538 4.988 1.00 79.00 197 LEU A O 1
ATOM 1535 N N . LEU A 1 198 ? -8.698 2.524 3.320 1.00 81.62 198 LEU A N 1
ATOM 1536 C CA . LEU A 1 198 ? -9.299 3.684 2.673 1.00 81.62 198 LEU A CA 1
ATOM 1537 C C . LEU A 1 198 ? -10.597 3.288 1.963 1.00 81.62 198 LEU A C 1
ATOM 1539 O O . LEU A 1 198 ? -10.618 2.327 1.190 1.00 81.62 198 LEU A O 1
ATOM 1543 N N . THR A 1 199 ? -11.654 4.070 2.188 1.00 76.31 199 THR A N 1
ATOM 1544 C CA . THR A 1 199 ? -12.932 3.930 1.476 1.00 76.31 199 THR A CA 1
ATOM 1545 C C . THR A 1 199 ? -12.699 4.039 -0.031 1.00 76.31 199 THR A C 1
ATOM 1547 O O . THR A 1 199 ? -11.888 4.874 -0.446 1.00 76.31 199 THR A O 1
ATOM 1550 N N . PRO A 1 200 ? -13.418 3.268 -0.867 1.00 66.12 200 PRO A N 1
ATOM 1551 C CA . PRO A 1 200 ? -13.380 3.440 -2.307 1.00 66.12 200 PRO A CA 1
ATOM 1552 C C . PRO A 1 200 ? -13.648 4.849 -2.815 1.00 66.12 200 PRO A C 1
ATOM 1554 O O . PRO A 1 200 ? -14.625 5.463 -2.377 1.00 66.12 200 PRO A O 1
ATOM 1557 N N . PRO A 1 201 ? -12.838 5.349 -3.777 1.00 60.09 201 PRO A N 1
ATOM 1558 C CA . PRO A 1 201 ? -13.228 6.516 -4.545 1.00 60.09 201 PRO A CA 1
ATOM 1559 C C . PRO A 1 201 ? -14.566 6.203 -5.225 1.00 60.09 201 PRO A C 1
ATOM 1561 O O . PRO A 1 201 ? -14.760 5.114 -5.767 1.00 60.09 201 PRO A O 1
ATOM 1564 N N . GLY A 1 202 ? -15.521 7.124 -5.105 1.00 63.06 202 GLY A N 1
ATOM 1565 C CA . GLY A 1 202 ? -16.914 6.901 -5.508 1.00 63.06 202 GLY A CA 1
ATOM 1566 C C . GLY A 1 202 ? -17.839 6.405 -4.392 1.00 63.06 202 GLY A C 1
ATOM 1567 O O . GLY A 1 202 ? -19.025 6.211 -4.648 1.00 63.06 202 GLY A O 1
ATOM 1568 N N . LEU A 1 203 ? -17.335 6.249 -3.158 1.00 68.56 203 LEU A N 1
ATOM 1569 C CA . LEU A 1 203 ? -18.149 5.984 -1.965 1.00 68.56 203 LEU A CA 1
ATOM 1570 C C . LEU A 1 203 ? -19.011 4.720 -2.106 1.00 68.56 203 LEU A C 1
ATOM 1572 O O . LEU A 1 203 ? -20.164 4.682 -1.686 1.00 68.56 203 LEU A O 1
ATOM 1576 N N . VAL A 1 204 ? -18.451 3.686 -2.735 1.00 66.06 204 VAL A N 1
ATOM 1577 C CA . VAL A 1 204 ? -19.182 2.480 -3.169 1.00 66.06 204 VAL A CA 1
ATOM 1578 C C . VAL A 1 204 ? -19.839 1.735 -2.001 1.00 66.06 204 VAL A C 1
ATOM 1580 O O . VAL A 1 204 ? -20.854 1.071 -2.193 1.00 66.06 204 VAL A O 1
ATOM 1583 N N . ASP A 1 205 ? -19.296 1.876 -0.791 1.00 66.88 205 ASP A N 1
ATOM 1584 C CA . ASP A 1 205 ? -19.838 1.245 0.415 1.00 66.88 205 ASP A CA 1
ATOM 1585 C C . ASP A 1 205 ? -20.970 2.035 1.085 1.00 66.88 205 ASP A C 1
ATOM 1587 O O . ASP A 1 205 ? -21.551 1.559 2.061 1.00 66.88 205 ASP A O 1
ATOM 1591 N N . LEU A 1 206 ? -21.243 3.256 0.622 1.00 77.50 206 LEU A N 1
ATOM 1592 C CA . LEU A 1 206 ? -22.351 4.051 1.129 1.00 77.50 206 LEU A CA 1
ATOM 1593 C C . LEU A 1 206 ? -23.657 3.566 0.492 1.00 77.50 206 LEU A C 1
ATOM 1595 O O . LEU A 1 206 ? -23.708 3.265 -0.713 1.00 77.50 206 LEU A O 1
ATOM 1599 N N . SER A 1 207 ? -24.724 3.533 1.292 1.00 83.06 207 SER A N 1
ATOM 1600 C CA . SER A 1 207 ? -26.079 3.349 0.767 1.00 83.06 207 SER A CA 1
ATOM 1601 C C . SER A 1 207 ? -26.401 4.439 -0.263 1.00 83.06 207 SER A C 1
ATOM 1603 O O . SER A 1 207 ? -25.753 5.488 -0.302 1.00 83.06 207 SER A O 1
ATOM 1605 N N . ASP A 1 208 ? -27.388 4.210 -1.130 1.00 82.25 208 ASP A N 1
ATOM 1606 C CA . ASP A 1 208 ? -27.767 5.224 -2.124 1.00 82.25 208 ASP A CA 1
ATOM 1607 C C . ASP A 1 208 ? -28.233 6.529 -1.448 1.00 82.25 208 ASP A C 1
ATOM 1609 O O . ASP A 1 208 ? -27.923 7.616 -1.933 1.00 82.25 208 ASP A O 1
ATOM 1613 N N . GLU A 1 209 ? -28.857 6.429 -0.270 1.00 85.25 209 GLU A N 1
ATOM 1614 C CA . GLU A 1 209 ? -29.208 7.564 0.593 1.00 85.25 209 GLU A CA 1
ATOM 1615 C C . GLU A 1 209 ? -27.963 8.290 1.127 1.00 85.25 209 GLU A C 1
ATOM 1617 O O . GLU A 1 209 ? -27.844 9.510 1.002 1.00 85.25 209 GLU A O 1
ATOM 1622 N N . GLU A 1 210 ? -26.989 7.552 1.674 1.00 83.31 210 GLU A N 1
ATOM 1623 C CA . GLU A 1 210 ? -25.727 8.118 2.162 1.00 83.31 210 GLU A CA 1
ATOM 1624 C C . GLU A 1 210 ? -24.927 8.775 1.019 1.00 83.31 210 GLU A C 1
ATOM 1626 O O . GLU A 1 210 ? -24.290 9.809 1.242 1.00 83.31 210 GLU A O 1
ATOM 1631 N N . ARG A 1 211 ? -24.976 8.212 -0.201 1.00 84.50 211 ARG A N 1
ATOM 1632 C CA . ARG A 1 211 ? -24.369 8.795 -1.412 1.00 84.50 211 ARG A CA 1
ATOM 1633 C C . ARG A 1 211 ? -25.101 10.046 -1.868 1.00 84.50 211 ARG A C 1
ATOM 1635 O O . ARG A 1 211 ? -24.435 11.019 -2.227 1.00 84.50 211 ARG A O 1
ATOM 1642 N N . ALA A 1 212 ? -26.432 10.050 -1.860 1.00 85.31 212 ALA A N 1
ATOM 1643 C CA . ALA A 1 212 ? -27.236 11.228 -2.180 1.00 85.31 212 ALA A CA 1
ATOM 1644 C C . ALA A 1 212 ? -26.990 12.373 -1.183 1.00 85.31 212 ALA A C 1
ATOM 1646 O O . ALA A 1 212 ? -26.979 13.536 -1.576 1.00 85.31 212 ALA A O 1
ATOM 1647 N N . ALA A 1 213 ? -26.694 12.043 0.078 1.00 85.31 213 ALA A N 1
ATOM 1648 C CA . ALA A 1 213 ? -26.327 13.009 1.110 1.00 85.31 213 ALA A CA 1
ATOM 1649 C C . ALA A 1 213 ? -24.913 13.608 0.949 1.00 85.31 213 ALA A C 1
ATOM 1651 O O . ALA A 1 213 ? -24.553 14.527 1.688 1.00 85.31 213 ALA A O 1
ATOM 1652 N N . VAL A 1 214 ? -24.079 13.099 0.032 1.00 86.19 214 VAL A N 1
ATOM 1653 C CA . VAL A 1 214 ? -22.792 13.731 -0.293 1.00 86.19 214 VAL A CA 1
ATOM 1654 C C . VAL A 1 214 ? -23.019 14.817 -1.331 1.00 86.19 214 VAL A C 1
ATOM 1656 O O . VAL A 1 214 ? -23.401 14.519 -2.466 1.00 86.19 214 VAL A O 1
ATOM 1659 N N . SER A 1 215 ? -22.756 16.065 -0.937 1.00 89.31 215 SER A N 1
ATOM 1660 C CA . SER A 1 215 ? -22.963 17.227 -1.798 1.00 89.31 215 SER A CA 1
ATOM 1661 C C . SER A 1 215 ? -22.104 17.146 -3.065 1.00 89.31 215 SER A C 1
ATOM 1663 O O . SER A 1 215 ? -21.015 16.568 -3.068 1.00 89.31 215 SER A O 1
ATOM 1665 N N . GLU A 1 216 ? -22.571 17.747 -4.162 1.00 89.31 216 GLU A N 1
ATOM 1666 C CA . GLU A 1 216 ? -21.802 17.803 -5.413 1.00 89.31 216 GLU A CA 1
ATOM 1667 C C . GLU A 1 216 ? -20.444 18.505 -5.219 1.00 89.31 216 GLU A C 1
ATOM 1669 O O . GLU A 1 216 ? -19.448 18.122 -5.832 1.00 89.31 216 GLU A O 1
ATOM 1674 N N . ALA A 1 217 ? -20.385 19.492 -4.319 1.00 86.62 217 ALA A N 1
ATOM 1675 C CA . ALA A 1 217 ? -19.149 20.170 -3.944 1.00 86.62 217 ALA A CA 1
ATOM 1676 C C . ALA A 1 217 ? -18.149 19.209 -3.278 1.00 86.62 217 ALA A C 1
ATOM 1678 O O . ALA A 1 217 ? -16.989 19.167 -3.685 1.00 86.62 217 ALA A O 1
ATOM 1679 N N . ASP A 1 218 ? -18.603 18.385 -2.327 1.00 87.56 218 ASP A N 1
ATOM 1680 C CA . ASP A 1 218 ? -17.749 17.391 -1.664 1.00 87.56 218 ASP A CA 1
ATOM 1681 C C . ASP A 1 218 ? -17.221 16.354 -2.669 1.00 87.56 218 ASP A C 1
ATOM 1683 O O . ASP A 1 218 ? -16.050 15.974 -2.618 1.00 87.56 218 ASP A O 1
ATOM 1687 N N . ARG A 1 219 ? -18.056 15.933 -3.633 1.00 85.00 219 ARG A N 1
ATOM 1688 C CA . ARG A 1 219 ? -17.632 15.024 -4.714 1.00 85.00 219 ARG A CA 1
ATOM 1689 C C . ARG A 1 219 ? -16.529 15.646 -5.570 1.00 85.00 219 ARG A C 1
ATOM 1691 O O . ARG A 1 219 ? -15.515 14.995 -5.793 1.00 85.00 219 ARG A O 1
ATOM 1698 N N . LYS A 1 220 ? -16.668 16.918 -5.962 1.00 85.94 220 LYS A N 1
ATOM 1699 C CA . LYS A 1 220 ? -15.636 17.638 -6.731 1.00 85.94 220 LYS A CA 1
ATOM 1700 C C . LYS A 1 220 ? -14.307 17.739 -5.982 1.00 85.94 220 LYS A C 1
ATOM 1702 O O . LYS A 1 220 ? -13.264 17.599 -6.613 1.00 85.94 220 LYS A O 1
ATOM 1707 N N . VAL A 1 221 ? -14.326 17.946 -4.662 1.00 85.44 221 VAL A N 1
ATOM 1708 C CA . VAL A 1 221 ? -13.098 17.957 -3.841 1.00 85.44 221 VAL A CA 1
ATOM 1709 C C . VAL A 1 221 ? -12.403 16.596 -3.889 1.00 85.44 221 VAL A C 1
ATOM 1711 O O . VAL A 1 221 ? -11.194 16.530 -4.117 1.00 85.44 221 VAL A O 1
ATOM 1714 N N . LEU A 1 222 ? -13.160 15.504 -3.732 1.00 82.81 222 LEU A N 1
ATOM 1715 C CA . LEU A 1 222 ? -12.605 14.155 -3.840 1.00 82.81 222 LEU A CA 1
ATOM 1716 C C . LEU A 1 222 ? -12.051 13.895 -5.247 1.00 82.81 222 LEU A C 1
ATOM 1718 O O . LEU A 1 222 ? -10.909 13.459 -5.369 1.00 82.81 222 LEU A O 1
ATOM 1722 N N . ASP A 1 223 ? -12.795 14.233 -6.300 1.00 80.69 223 ASP A N 1
ATOM 1723 C CA . ASP A 1 223 ? -12.375 14.029 -7.692 1.00 80.69 223 ASP A CA 1
ATOM 1724 C C . ASP A 1 223 ? -11.089 14.806 -8.037 1.00 80.69 223 ASP A C 1
ATOM 1726 O O . ASP A 1 223 ? -10.187 14.268 -8.686 1.00 80.69 223 ASP A O 1
ATOM 1730 N N . GLN A 1 224 ? -10.942 16.040 -7.543 1.00 80.69 224 GLN A N 1
ATOM 1731 C CA . GLN A 1 224 ? -9.739 16.858 -7.753 1.00 80.69 224 GLN A CA 1
ATOM 1732 C C . GLN A 1 224 ? -8.481 16.237 -7.134 1.00 80.69 224 GLN A C 1
ATOM 1734 O O . GLN A 1 224 ? -7.412 16.247 -7.751 1.00 80.69 224 GLN A O 1
ATOM 1739 N N . VAL A 1 225 ? -8.594 15.661 -5.935 1.00 76.75 225 VAL A N 1
ATOM 1740 C CA . VAL A 1 225 ? -7.465 14.986 -5.274 1.00 76.75 225 VAL A CA 1
ATOM 1741 C C . VAL A 1 225 ? -7.075 13.698 -5.998 1.00 76.75 225 VAL A C 1
ATOM 1743 O O . VAL A 1 225 ? -5.900 13.319 -6.017 1.00 76.75 225 VAL A O 1
ATOM 1746 N N . MET A 1 226 ? -8.034 13.049 -6.656 1.00 71.38 226 MET A N 1
ATOM 1747 C CA . MET A 1 226 ? -7.791 11.828 -7.419 1.00 71.38 226 MET A CA 1
ATOM 1748 C C . MET A 1 226 ? -7.091 12.078 -8.762 1.00 71.38 226 MET A C 1
ATOM 1750 O O . MET A 1 226 ? -6.256 11.265 -9.158 1.00 71.38 226 MET A O 1
ATOM 1754 N N . ALA A 1 227 ? -7.369 13.196 -9.438 1.00 66.31 227 ALA A N 1
ATOM 1755 C CA . ALA A 1 227 ? -6.805 13.506 -10.760 1.00 66.31 227 ALA A CA 1
ATOM 1756 C C . ALA A 1 227 ? -5.323 13.957 -10.722 1.00 66.31 227 ALA A C 1
ATOM 1758 O O . ALA A 1 227 ? -4.586 13.867 -11.702 1.00 66.31 227 ALA A O 1
ATOM 1759 N N . GLY A 1 228 ? -4.841 14.449 -9.577 1.00 54.00 228 GLY A N 1
ATOM 1760 C CA . GLY A 1 228 ? -3.755 15.432 -9.573 1.00 54.00 228 GLY A CA 1
ATOM 1761 C C . GLY A 1 228 ? -2.324 14.966 -9.871 1.00 54.00 228 GLY A C 1
ATOM 1762 O O . GLY A 1 228 ? -1.582 15.732 -10.483 1.00 54.00 228 GLY A O 1
ATOM 1763 N N . ALA A 1 229 ? -1.854 13.802 -9.410 1.00 54.75 229 ALA A N 1
ATOM 1764 C CA . ALA A 1 229 ? -0.398 13.540 -9.378 1.00 54.75 229 ALA A CA 1
ATOM 1765 C C . ALA A 1 229 ? 0.092 12.391 -10.273 1.00 54.75 229 ALA A C 1
ATOM 1767 O O . ALA A 1 229 ? 1.206 12.467 -10.791 1.00 54.75 229 ALA A O 1
ATOM 1768 N N . PHE A 1 230 ? -0.720 11.362 -10.525 1.00 57.22 230 PHE A N 1
ATOM 1769 C CA . PHE A 1 230 ? -0.280 10.247 -11.370 1.00 57.22 230 PHE A CA 1
ATOM 1770 C C . PHE A 1 230 ? -0.436 10.536 -12.867 1.00 57.22 230 PHE A C 1
ATOM 1772 O O . PHE A 1 230 ? 0.425 10.140 -13.651 1.00 57.22 230 PHE A O 1
ATOM 1779 N N . GLU A 1 231 ? -1.471 11.286 -13.260 1.00 61.25 231 GLU A N 1
ATOM 1780 C CA . GLU A 1 231 ? -1.671 11.700 -14.655 1.00 61.25 231 GLU A CA 1
ATOM 1781 C C . GLU A 1 231 ? -0.462 12.481 -15.175 1.00 61.25 231 GLU A C 1
ATOM 1783 O O . GLU A 1 231 ? 0.059 12.173 -16.243 1.00 61.25 231 GLU A O 1
ATOM 1788 N N . ARG A 1 232 ? 0.082 13.396 -14.363 1.00 63.34 232 ARG A N 1
ATOM 1789 C CA . ARG A 1 232 ? 1.285 14.163 -14.714 1.00 63.34 232 ARG A CA 1
ATOM 1790 C C . ARG A 1 232 ? 2.515 13.270 -14.902 1.00 63.34 232 ARG A C 1
ATOM 1792 O O . ARG A 1 232 ? 3.209 13.406 -15.903 1.00 63.34 232 ARG A O 1
ATOM 1799 N N . GLY A 1 233 ? 2.767 12.325 -13.993 1.00 63.38 233 GLY A N 1
ATOM 1800 C CA . GLY A 1 233 ? 3.918 11.418 -14.090 1.00 63.38 233 GLY A CA 1
ATOM 1801 C C . GLY A 1 233 ? 3.833 10.449 -15.274 1.00 63.38 233 GLY A C 1
ATOM 1802 O O . GLY A 1 233 ? 4.816 10.259 -15.991 1.00 63.38 233 GLY A O 1
ATOM 1803 N N . ALA A 1 234 ? 2.653 9.874 -15.518 1.00 66.62 234 ALA A N 1
ATOM 1804 C CA . ALA A 1 234 ? 2.423 8.975 -16.646 1.00 66.62 234 ALA A CA 1
ATOM 1805 C C . ALA A 1 234 ? 2.527 9.708 -17.993 1.00 66.62 234 ALA A C 1
ATOM 1807 O O . ALA A 1 234 ? 3.133 9.179 -18.924 1.00 66.62 234 ALA A O 1
ATOM 1808 N N . VAL A 1 235 ? 1.999 10.934 -18.085 1.00 68.94 235 VAL A N 1
ATOM 1809 C CA . VAL A 1 235 ? 2.121 11.784 -19.279 1.00 68.94 235 VAL A CA 1
ATOM 1810 C C . VAL A 1 235 ? 3.581 12.153 -19.544 1.00 68.94 235 VAL A C 1
ATOM 1812 O O . VAL A 1 235 ? 4.038 11.991 -20.674 1.00 68.94 235 VAL A O 1
ATOM 1815 N N . ILE A 1 236 ? 4.340 12.568 -18.521 1.00 70.00 236 ILE A N 1
ATOM 1816 C CA . ILE A 1 236 ? 5.769 12.899 -18.663 1.00 70.00 236 ILE A CA 1
ATOM 1817 C C . ILE A 1 236 ? 6.574 11.677 -19.123 1.00 70.00 236 ILE A C 1
ATOM 1819 O O . ILE A 1 236 ? 7.314 11.768 -20.100 1.00 70.00 236 ILE A O 1
ATOM 1823 N N . LEU A 1 237 ? 6.415 10.521 -18.467 1.00 67.75 237 LEU A N 1
ATOM 1824 C CA . LEU A 1 237 ? 7.124 9.294 -18.851 1.00 67.75 237 LEU A CA 1
ATOM 1825 C C . LEU A 1 237 ? 6.760 8.852 -20.276 1.00 67.75 237 LEU A C 1
ATOM 1827 O O . LEU A 1 237 ? 7.623 8.427 -21.041 1.00 67.75 237 LEU A O 1
ATOM 1831 N N . GLY A 1 238 ? 5.488 8.993 -20.643 1.00 71.19 238 GLY A N 1
ATOM 1832 C CA . GLY A 1 238 ? 4.993 8.775 -21.994 1.00 71.19 238 GLY A CA 1
ATOM 1833 C C . GLY A 1 238 ? 5.655 9.632 -23.052 1.00 71.19 238 GLY A C 1
ATOM 1834 O O . GLY A 1 238 ? 6.145 9.116 -24.054 1.00 71.19 238 GLY A O 1
ATOM 1835 N N . LEU A 1 239 ? 5.695 10.941 -22.804 1.00 71.69 239 LEU A N 1
ATOM 1836 C CA . LEU A 1 239 ? 6.386 11.914 -23.645 1.00 71.69 239 LEU A CA 1
ATOM 1837 C C . LEU A 1 239 ? 7.866 11.560 -23.795 1.00 71.69 239 LEU A C 1
ATOM 1839 O O . LEU A 1 239 ? 8.369 11.568 -24.913 1.00 71.69 239 LEU A O 1
ATOM 1843 N N . LEU A 1 240 ? 8.551 11.182 -22.712 1.00 70.62 240 LEU A N 1
ATOM 1844 C CA . LEU A 1 240 ? 9.957 10.767 -22.765 1.00 70.62 240 LEU A CA 1
ATOM 1845 C C . LEU A 1 240 ? 10.168 9.521 -23.640 1.00 70.62 240 LEU A C 1
ATOM 1847 O O . LEU A 1 24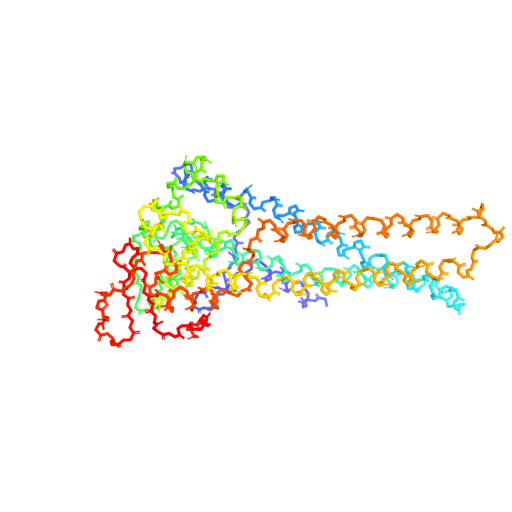0 ? 11.084 9.503 -24.461 1.00 70.62 240 LEU A O 1
ATOM 1851 N N . LEU A 1 241 ? 9.313 8.501 -23.510 1.00 70.00 241 LEU A N 1
ATOM 1852 C CA . LEU A 1 241 ? 9.381 7.292 -24.341 1.00 70.00 241 LEU A CA 1
ATOM 1853 C C . LEU A 1 241 ? 9.066 7.583 -25.813 1.00 70.00 241 LEU A C 1
ATOM 1855 O O . LEU A 1 241 ? 9.731 7.047 -26.700 1.00 70.00 241 LEU A O 1
ATOM 1859 N N . LEU A 1 242 ? 8.090 8.453 -26.079 1.00 72.50 242 LEU A N 1
ATOM 1860 C CA . LEU A 1 242 ? 7.759 8.905 -27.429 1.00 72.50 242 LEU A CA 1
ATOM 1861 C C . LEU A 1 242 ? 8.940 9.653 -28.061 1.00 72.50 242 LEU A C 1
ATOM 1863 O O . LEU A 1 242 ? 9.331 9.335 -29.181 1.00 72.50 242 LEU A O 1
ATOM 1867 N N . ILE A 1 243 ? 9.539 10.603 -27.335 1.00 75.12 243 ILE A N 1
ATOM 1868 C CA . ILE A 1 243 ? 10.720 11.356 -27.778 1.00 75.12 243 ILE A CA 1
ATOM 1869 C C . ILE A 1 243 ? 11.881 10.400 -28.067 1.00 75.12 243 ILE A C 1
ATOM 1871 O O . ILE A 1 243 ? 12.506 10.508 -29.120 1.00 75.12 243 ILE A O 1
ATOM 1875 N N . ALA A 1 244 ? 12.144 9.432 -27.185 1.00 71.75 244 ALA A N 1
ATOM 1876 C CA . ALA A 1 244 ? 13.179 8.423 -27.403 1.00 71.75 244 ALA A CA 1
ATOM 1877 C C . ALA A 1 244 ? 12.916 7.589 -28.671 1.00 71.75 244 ALA A C 1
ATOM 1879 O O . ALA A 1 244 ? 13.834 7.365 -29.461 1.00 71.75 244 ALA A O 1
ATOM 1880 N N . GLY A 1 245 ? 11.662 7.185 -28.906 1.00 73.19 245 GLY A N 1
ATOM 1881 C CA . GLY A 1 245 ? 11.253 6.482 -30.124 1.00 73.19 245 GLY A CA 1
ATOM 1882 C C . GLY A 1 245 ? 11.434 7.321 -31.394 1.00 73.19 245 GLY A C 1
ATOM 1883 O O . GLY A 1 245 ? 11.952 6.822 -32.392 1.00 73.19 245 GLY A O 1
ATOM 1884 N N . LEU A 1 246 ? 11.071 8.607 -31.353 1.00 74.69 246 LEU A N 1
ATOM 1885 C CA . LEU A 1 246 ? 11.234 9.537 -32.476 1.00 74.69 246 LEU A CA 1
ATOM 1886 C C . LEU A 1 246 ? 12.707 9.831 -32.779 1.00 74.69 246 LEU A C 1
ATOM 1888 O O . LEU A 1 246 ? 13.094 9.850 -33.944 1.00 74.69 246 LEU A O 1
ATOM 1892 N N . LEU A 1 247 ? 13.541 10.011 -31.751 1.00 73.56 247 LEU A N 1
ATOM 1893 C CA . LEU A 1 247 ? 14.987 10.181 -31.912 1.00 73.56 247 LEU A CA 1
ATOM 1894 C C . LEU A 1 247 ? 15.625 8.936 -32.532 1.00 73.56 247 LEU A C 1
ATOM 1896 O O . LEU A 1 247 ? 16.424 9.056 -33.460 1.00 73.56 247 LEU A O 1
ATOM 1900 N N . ALA A 1 248 ? 15.237 7.742 -32.073 1.00 69.62 248 ALA A N 1
ATOM 1901 C CA . ALA A 1 248 ? 15.691 6.491 -32.672 1.00 69.62 248 ALA A CA 1
ATOM 1902 C C . ALA A 1 248 ? 15.289 6.400 -34.154 1.00 69.62 248 ALA A C 1
ATOM 1904 O O . ALA A 1 248 ? 16.119 6.056 -34.995 1.00 69.62 248 ALA A O 1
ATOM 1905 N N . LEU A 1 249 ? 14.051 6.777 -34.492 1.00 69.62 249 LEU A N 1
ATOM 1906 C CA . LEU A 1 249 ? 13.568 6.799 -35.873 1.00 69.62 249 LEU A CA 1
ATOM 1907 C C . LEU A 1 249 ? 14.337 7.807 -36.743 1.00 69.62 249 LEU A C 1
ATOM 1909 O O . LEU A 1 249 ? 14.765 7.451 -37.837 1.00 69.62 249 LEU A O 1
ATOM 1913 N N . ALA A 1 250 ? 14.577 9.026 -36.255 1.00 72.50 250 ALA A N 1
ATOM 1914 C CA . ALA A 1 250 ? 15.326 10.056 -36.979 1.00 72.50 250 ALA A CA 1
ATOM 1915 C C . ALA A 1 250 ? 16.780 9.633 -37.276 1.00 72.50 250 ALA A C 1
ATOM 1917 O O . ALA A 1 250 ? 17.319 9.890 -38.357 1.00 72.50 250 ALA A O 1
ATOM 1918 N N . VAL A 1 251 ? 17.422 8.933 -36.334 1.00 68.12 251 VAL A N 1
ATOM 1919 C CA . VAL A 1 251 ? 18.760 8.350 -36.535 1.00 68.12 251 VAL A CA 1
ATOM 1920 C C . VAL A 1 251 ? 18.736 7.247 -37.601 1.00 68.12 251 VAL A C 1
ATOM 1922 O O . VAL A 1 251 ? 19.697 7.107 -38.360 1.00 68.12 251 VAL A O 1
ATOM 1925 N N . LEU A 1 252 ? 17.647 6.478 -37.696 1.00 64.69 252 LEU A N 1
ATOM 1926 C CA . LEU A 1 252 ? 17.482 5.444 -38.722 1.00 64.69 252 LEU A CA 1
ATOM 1927 C C . LEU A 1 252 ?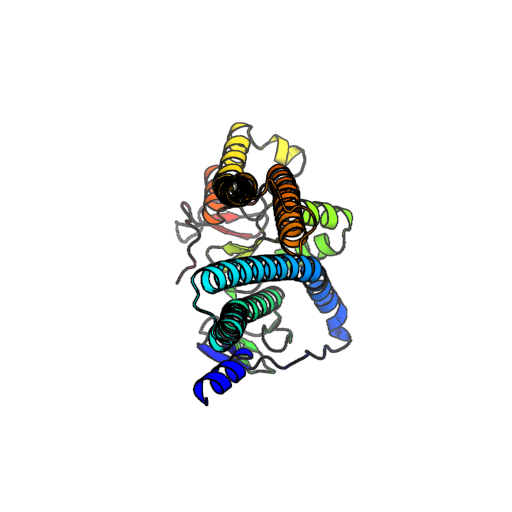 17.253 6.049 -40.114 1.00 64.69 252 LEU A C 1
ATOM 1929 O O . LEU A 1 252 ? 17.897 5.621 -41.076 1.00 64.69 252 LEU A O 1
ATOM 1933 N N . THR A 1 253 ? 16.392 7.064 -40.234 1.00 68.19 253 THR A N 1
ATOM 1934 C CA . THR A 1 253 ? 16.032 7.674 -41.529 1.00 68.19 253 THR A CA 1
ATOM 1935 C C . THR A 1 253 ? 17.177 8.460 -42.156 1.00 68.19 253 THR A C 1
ATOM 1937 O O . THR A 1 253 ? 17.312 8.487 -43.373 1.00 68.19 253 THR A O 1
ATOM 1940 N N . THR A 1 254 ? 18.047 9.063 -41.346 1.00 69.19 254 THR A N 1
ATOM 1941 C CA . THR A 1 254 ? 19.204 9.832 -41.839 1.00 69.19 254 THR A CA 1
ATOM 1942 C C . THR A 1 254 ? 20.339 8.962 -42.392 1.00 69.19 254 THR A C 1
ATOM 1944 O O . THR A 1 254 ? 21.267 9.495 -42.997 1.00 69.19 254 THR A O 1
ATOM 1947 N N . ARG A 1 255 ? 20.293 7.631 -42.217 1.00 58.72 255 ARG A N 1
ATOM 1948 C CA . ARG A 1 255 ? 21.392 6.722 -42.602 1.00 58.72 255 ARG A CA 1
ATOM 1949 C C . ARG A 1 255 ? 21.012 5.560 -43.523 1.00 58.72 255 ARG A C 1
ATOM 1951 O O . ARG A 1 255 ? 21.911 4.845 -43.959 1.00 58.72 255 ARG A O 1
ATOM 1958 N N . THR A 1 256 ? 19.735 5.348 -43.839 1.00 51.41 256 THR A N 1
ATOM 1959 C CA . THR A 1 256 ? 19.281 4.166 -44.596 1.00 51.41 256 THR A CA 1
ATOM 1960 C C . THR A 1 256 ? 18.633 4.547 -45.924 1.00 51.41 256 THR A C 1
ATOM 1962 O O . THR A 1 256 ? 17.424 4.711 -46.010 1.00 51.41 256 THR A O 1
ATOM 1965 N N . VAL A 1 257 ? 19.437 4.664 -46.989 1.00 54.38 257 VAL A N 1
ATOM 1966 C CA . VAL A 1 257 ? 18.894 4.748 -48.361 1.00 54.38 257 VAL A CA 1
ATOM 1967 C C . VAL A 1 257 ? 19.432 3.660 -49.310 1.00 54.38 257 VAL A C 1
ATOM 1969 O O . VAL A 1 257 ? 18.624 3.196 -50.104 1.00 54.38 257 VAL A O 1
ATOM 1972 N N . PRO A 1 258 ? 20.671 3.116 -49.223 1.00 54.50 258 PRO A N 1
ATOM 1973 C CA . PRO A 1 258 ? 21.058 2.087 -50.211 1.00 54.50 258 PRO A CA 1
ATOM 1974 C C . PRO A 1 258 ? 21.076 0.608 -49.770 1.00 54.50 258 PRO A C 1
ATOM 1976 O O . PRO A 1 258 ? 21.111 -0.252 -50.641 1.00 54.50 258 PRO A O 1
ATOM 1979 N N . THR A 1 259 ? 21.076 0.235 -48.482 1.00 56.09 259 THR A N 1
ATOM 1980 C CA . THR A 1 259 ? 21.438 -1.152 -48.070 1.00 56.09 259 THR A CA 1
ATOM 1981 C C . THR A 1 259 ? 20.371 -1.887 -47.247 1.00 56.09 259 THR A C 1
ATOM 1983 O O . THR A 1 259 ? 20.664 -2.482 -46.207 1.00 56.09 259 THR A O 1
ATOM 1986 N N . MET A 1 260 ? 19.119 -1.901 -47.720 1.00 54.41 260 MET A N 1
ATOM 1987 C CA . MET A 1 260 ? 17.993 -2.543 -47.012 1.00 54.41 260 MET A CA 1
ATOM 1988 C C . MET A 1 260 ? 18.116 -4.071 -46.816 1.00 54.41 260 MET A C 1
ATOM 1990 O O . MET A 1 260 ? 17.428 -4.612 -45.957 1.00 54.41 260 MET A O 1
ATOM 1994 N N . PHE A 1 261 ? 19.007 -4.769 -47.532 1.00 59.62 261 PHE A N 1
ATOM 1995 C CA . PHE A 1 261 ? 19.155 -6.237 -47.446 1.00 59.62 261 PHE A CA 1
ATOM 1996 C C . PHE A 1 261 ? 20.342 -6.730 -46.598 1.00 59.62 261 PHE A C 1
ATOM 1998 O O . PHE A 1 261 ? 20.621 -7.925 -46.555 1.00 59.62 261 PHE A O 1
ATOM 2005 N N . SER A 1 262 ? 21.056 -5.837 -45.911 1.00 67.69 262 SER A N 1
ATOM 2006 C CA . SER A 1 262 ? 22.164 -6.223 -45.023 1.00 67.69 262 SER A CA 1
ATOM 2007 C C . SER A 1 262 ? 21.682 -6.538 -43.597 1.00 67.69 262 SER A C 1
ATOM 2009 O O . SER A 1 262 ? 20.582 -6.152 -43.205 1.00 67.69 262 SER A O 1
ATOM 2011 N N . LEU A 1 263 ? 22.530 -7.169 -42.772 1.00 63.56 263 LEU A N 1
ATOM 2012 C CA . LEU A 1 263 ? 22.311 -7.368 -41.323 1.00 63.56 263 LEU A CA 1
ATOM 2013 C C . LEU A 1 263 ? 21.903 -6.071 -40.581 1.00 63.56 263 LEU A C 1
ATOM 2015 O O . LEU A 1 263 ? 21.252 -6.131 -39.539 1.00 63.56 263 LEU A O 1
ATOM 2019 N N . GLN A 1 264 ? 22.230 -4.897 -41.136 1.00 62.66 264 GLN A N 1
ATOM 2020 C CA . GLN A 1 264 ? 21.802 -3.594 -40.617 1.00 62.66 264 GLN A CA 1
ATOM 2021 C C . GLN A 1 264 ? 20.301 -3.317 -40.826 1.00 62.66 264 GLN A C 1
ATOM 2023 O O . GLN A 1 264 ? 19.696 -2.640 -39.999 1.00 62.66 264 GLN A O 1
ATOM 2028 N N . GLY A 1 265 ? 19.668 -3.865 -41.869 1.00 65.19 265 GLY A N 1
ATOM 2029 C CA . GLY A 1 265 ? 18.222 -3.744 -42.098 1.00 65.19 265 GLY A CA 1
ATOM 2030 C C . GLY A 1 265 ? 17.389 -4.478 -41.039 1.00 65.19 265 GLY A C 1
ATOM 2031 O O . GLY A 1 265 ? 16.386 -3.953 -40.558 1.00 65.19 265 GLY A O 1
ATOM 2032 N N . LEU A 1 266 ? 17.861 -5.647 -40.591 1.00 66.75 266 LEU A N 1
ATOM 2033 C CA . LEU A 1 266 ? 17.263 -6.405 -39.483 1.00 66.75 266 LEU A CA 1
ATOM 2034 C C . LEU A 1 266 ? 17.312 -5.630 -38.157 1.00 66.75 266 LEU A C 1
ATOM 2036 O O . LEU A 1 266 ? 16.341 -5.649 -37.400 1.00 66.75 266 LEU A O 1
ATOM 2040 N N . GLN A 1 267 ? 18.399 -4.893 -37.897 1.00 65.38 267 GLN A N 1
ATOM 2041 C CA . GLN A 1 267 ? 18.486 -4.015 -36.724 1.00 65.38 267 GLN A CA 1
ATOM 2042 C C . GLN A 1 267 ? 17.443 -2.891 -36.784 1.00 65.38 267 GLN A C 1
ATOM 2044 O O . GLN A 1 267 ? 16.760 -2.643 -35.792 1.00 65.38 267 GLN A O 1
ATOM 2049 N N . SER A 1 268 ? 17.260 -2.254 -37.943 1.00 68.12 268 SER A N 1
ATOM 2050 C CA . SER A 1 268 ? 16.248 -1.205 -38.132 1.00 68.12 268 SER A CA 1
ATOM 2051 C C . SER A 1 268 ? 14.822 -1.709 -37.874 1.00 68.12 268 SER A C 1
ATOM 2053 O O . SER A 1 268 ? 14.046 -1.033 -37.198 1.00 68.12 268 SER A O 1
ATOM 2055 N N . LEU A 1 269 ? 14.484 -2.919 -38.341 1.00 68.94 269 LEU A N 1
ATOM 2056 C CA . LEU A 1 269 ? 13.182 -3.545 -38.068 1.00 68.94 269 LEU A CA 1
ATOM 2057 C C . LEU A 1 269 ? 12.973 -3.829 -36.575 1.00 68.94 269 LEU A C 1
ATOM 2059 O O . LEU A 1 269 ? 11.881 -3.590 -36.057 1.00 68.94 269 LEU A O 1
ATOM 2063 N N . ALA A 1 270 ? 14.012 -4.277 -35.865 1.00 67.62 270 ALA A N 1
ATOM 2064 C CA . ALA A 1 270 ? 13.944 -4.481 -34.419 1.00 67.62 270 ALA A CA 1
ATOM 2065 C C . ALA A 1 270 ? 13.662 -3.167 -33.667 1.00 67.62 270 ALA A C 1
ATOM 2067 O O . ALA A 1 270 ? 12.827 -3.148 -32.763 1.00 67.62 270 ALA A O 1
ATOM 2068 N N . PHE A 1 271 ? 14.277 -2.050 -34.071 1.00 67.25 271 PHE A N 1
ATOM 2069 C CA . PHE A 1 271 ? 13.997 -0.737 -33.476 1.00 67.25 271 PHE A CA 1
ATOM 2070 C C . PHE A 1 271 ? 12.563 -0.263 -33.724 1.00 67.25 271 PHE A C 1
ATOM 2072 O O . PHE A 1 271 ? 11.918 0.228 -32.797 1.00 67.25 271 PHE A O 1
ATOM 2079 N N . ILE A 1 272 ? 12.042 -0.443 -34.941 1.00 71.44 272 ILE A N 1
ATOM 2080 C CA . ILE A 1 272 ? 10.647 -0.112 -35.263 1.00 71.44 272 ILE A CA 1
ATOM 2081 C C . ILE A 1 272 ? 9.694 -0.957 -34.408 1.00 71.44 272 ILE A C 1
ATOM 2083 O O . ILE A 1 272 ? 8.757 -0.419 -33.819 1.00 71.44 272 ILE A O 1
ATOM 2087 N N . ALA A 1 273 ? 9.957 -2.259 -34.273 1.00 71.12 273 ALA A N 1
ATOM 2088 C CA . ALA A 1 273 ? 9.158 -3.139 -33.426 1.00 71.12 273 ALA A CA 1
ATOM 2089 C C . ALA A 1 273 ? 9.179 -2.694 -31.952 1.00 71.12 273 ALA A C 1
ATOM 2091 O O . ALA A 1 273 ? 8.123 -2.613 -31.325 1.00 71.12 273 ALA A O 1
ATOM 2092 N N . ILE A 1 274 ? 10.348 -2.332 -31.411 1.00 69.75 274 ILE A N 1
ATOM 2093 C CA . ILE A 1 274 ? 10.482 -1.805 -30.042 1.00 69.75 274 ILE A CA 1
ATOM 2094 C C . ILE A 1 274 ? 9.683 -0.505 -29.873 1.00 69.75 274 ILE A C 1
ATOM 2096 O O . ILE A 1 274 ? 8.959 -0.359 -28.887 1.00 69.75 274 ILE A O 1
ATOM 2100 N N . ALA A 1 275 ? 9.758 0.418 -30.837 1.00 69.19 275 ALA A N 1
ATOM 2101 C CA . ALA A 1 275 ? 9.010 1.672 -30.795 1.00 69.19 275 ALA A CA 1
ATOM 2102 C C . ALA A 1 275 ? 7.489 1.433 -30.809 1.00 69.19 275 ALA A C 1
ATOM 2104 O O . ALA A 1 275 ? 6.766 2.003 -29.992 1.00 69.19 275 ALA A O 1
ATOM 2105 N N . LEU A 1 276 ? 7.002 0.539 -31.676 1.00 73.94 276 LEU A N 1
ATOM 2106 C CA . LEU A 1 276 ? 5.582 0.176 -31.750 1.00 73.94 276 LEU A CA 1
ATOM 2107 C C . LEU A 1 276 ? 5.087 -0.502 -30.465 1.00 73.94 276 LEU A C 1
ATOM 2109 O O . LEU A 1 276 ? 4.001 -0.178 -29.981 1.00 73.94 276 LEU A O 1
ATOM 2113 N N . VAL A 1 277 ? 5.890 -1.393 -29.872 1.00 72.81 277 VAL A N 1
ATOM 2114 C CA . VAL A 1 277 ? 5.594 -1.998 -28.562 1.00 72.81 277 VAL A CA 1
ATOM 2115 C C . VAL A 1 277 ? 5.531 -0.924 -27.473 1.00 72.81 277 VAL A C 1
ATOM 2117 O O . VAL A 1 277 ? 4.620 -0.957 -26.644 1.00 72.81 277 VAL A O 1
ATOM 2120 N N . GLY A 1 278 ? 6.438 0.058 -27.506 1.00 69.56 278 GLY A N 1
ATOM 2121 C CA . GLY A 1 278 ? 6.429 1.211 -26.606 1.00 69.56 278 GLY A CA 1
ATOM 2122 C C . GLY A 1 278 ? 5.141 2.032 -26.710 1.00 69.56 278 GLY A C 1
ATOM 2123 O O . GLY A 1 278 ? 4.494 2.289 -25.695 1.00 69.56 278 GLY A O 1
ATOM 2124 N N . VAL A 1 279 ? 4.714 2.371 -27.931 1.00 73.75 279 VAL A N 1
ATOM 2125 C CA . VAL A 1 279 ? 3.466 3.113 -28.191 1.00 73.75 279 VAL A CA 1
ATOM 2126 C C . VAL A 1 279 ? 2.234 2.321 -27.743 1.00 73.75 279 VAL A C 1
ATOM 2128 O O . VAL A 1 279 ? 1.367 2.863 -27.057 1.00 73.75 279 VAL A O 1
ATOM 2131 N N . TRP A 1 280 ? 2.152 1.029 -28.074 1.00 78.56 280 TRP A N 1
ATOM 2132 C CA . TRP A 1 280 ? 1.035 0.173 -27.660 1.00 78.56 280 TRP A CA 1
ATOM 2133 C C . TRP A 1 280 ? 0.939 0.046 -26.135 1.00 78.56 280 TRP A C 1
ATOM 2135 O O . TRP A 1 280 ? -0.147 0.165 -25.554 1.00 78.56 280 TRP A O 1
ATOM 2145 N N . PHE A 1 281 ? 2.078 -0.162 -25.469 1.00 69.19 281 PHE A N 1
ATOM 2146 C CA . PHE A 1 281 ? 2.146 -0.214 -24.013 1.00 69.19 281 PHE A CA 1
ATOM 2147 C C . PHE A 1 281 ? 1.702 1.115 -23.396 1.00 69.19 281 PHE A C 1
ATOM 2149 O O . PHE A 1 281 ? 0.892 1.115 -22.467 1.00 69.19 281 PHE A O 1
ATOM 2156 N N . PHE A 1 282 ? 2.158 2.239 -23.954 1.00 66.62 282 PHE A N 1
ATOM 2157 C CA . PHE A 1 282 ? 1.773 3.572 -23.507 1.00 66.62 282 PHE A CA 1
ATOM 2158 C C . PHE A 1 282 ? 0.265 3.813 -23.628 1.00 66.62 282 PHE A C 1
ATOM 2160 O O . PHE A 1 282 ? -0.369 4.219 -22.653 1.00 66.62 282 PHE A O 1
ATOM 2167 N N . GLY A 1 283 ? -0.340 3.451 -24.764 1.00 72.12 283 GLY A N 1
ATOM 2168 C CA . GLY A 1 283 ? -1.791 3.515 -24.946 1.00 72.12 283 GLY A CA 1
ATOM 2169 C C . GLY A 1 283 ? -2.550 2.708 -23.888 1.00 72.12 283 GLY A C 1
ATOM 2170 O O . GLY A 1 283 ? -3.543 3.178 -23.333 1.00 72.12 283 GLY A O 1
ATOM 2171 N N . ARG A 1 284 ? -2.051 1.521 -23.513 1.00 69.88 284 ARG A N 1
ATOM 2172 C CA . ARG A 1 284 ? -2.647 0.728 -22.425 1.00 69.88 284 ARG A CA 1
ATOM 2173 C C . ARG A 1 284 ? -2.471 1.340 -21.042 1.00 69.88 284 ARG A C 1
ATOM 2175 O O . ARG A 1 284 ? -3.382 1.205 -20.224 1.00 69.88 284 ARG A O 1
ATOM 2182 N N . VAL A 1 285 ? -1.328 1.965 -20.765 1.00 64.06 285 VAL A N 1
ATOM 2183 C CA . VAL A 1 285 ? -1.117 2.700 -19.513 1.00 64.06 285 VAL A CA 1
ATOM 2184 C C . VAL A 1 285 ? -2.115 3.848 -19.439 1.00 64.06 285 VAL A C 1
ATOM 2186 O O . VAL A 1 285 ? -2.856 3.897 -18.464 1.00 64.06 285 VAL A O 1
ATOM 2189 N N . ILE A 1 286 ? -2.240 4.668 -20.489 1.00 63.16 286 ILE A N 1
ATOM 2190 C CA . ILE A 1 286 ? -3.225 5.759 -20.556 1.00 63.16 286 ILE A CA 1
ATOM 2191 C C . ILE A 1 286 ? -4.641 5.242 -20.304 1.00 63.16 286 ILE A C 1
ATOM 2193 O O . ILE A 1 286 ? -5.323 5.764 -19.433 1.00 63.16 286 ILE A O 1
ATOM 2197 N N . VAL A 1 287 ? -5.079 4.188 -21.002 1.00 62.78 287 VAL A N 1
ATOM 2198 C CA . VAL A 1 287 ? -6.433 3.632 -20.819 1.00 62.78 287 VAL A CA 1
ATOM 2199 C C . VAL A 1 287 ? -6.653 3.134 -19.389 1.00 62.78 287 VAL A C 1
ATOM 2201 O O . VAL A 1 287 ? -7.755 3.262 -18.862 1.00 62.78 287 VAL A O 1
ATOM 2204 N N . ARG A 1 288 ? -5.628 2.576 -18.732 1.00 60.91 288 ARG A N 1
ATOM 2205 C CA . ARG A 1 288 ? -5.729 2.174 -17.322 1.00 60.91 288 ARG A CA 1
ATOM 2206 C C . ARG A 1 288 ? -5.765 3.358 -16.367 1.00 60.91 288 ARG A C 1
ATOM 2208 O O . ARG A 1 288 ? -6.534 3.299 -15.416 1.00 60.91 288 ARG A O 1
ATOM 2215 N N . VAL A 1 289 ? -4.959 4.390 -16.608 1.00 55.16 289 VAL A N 1
ATOM 2216 C CA . VAL A 1 289 ? -4.990 5.627 -15.815 1.00 55.16 289 VAL A CA 1
ATOM 2217 C C . VAL A 1 289 ? -6.351 6.303 -15.960 1.00 55.16 289 VAL A C 1
ATOM 2219 O O . VAL A 1 289 ? -6.980 6.616 -14.961 1.00 55.16 289 VAL A O 1
ATOM 2222 N N . ALA A 1 290 ? -6.861 6.411 -17.186 1.00 54.50 290 ALA A N 1
ATOM 2223 C CA . ALA A 1 290 ? -8.159 7.011 -17.476 1.00 54.50 290 ALA A CA 1
ATOM 2224 C C . ALA A 1 290 ? -9.345 6.238 -16.870 1.00 54.50 290 ALA A C 1
ATOM 2226 O O . ALA A 1 290 ? -10.402 6.815 -16.645 1.00 54.50 290 ALA A O 1
ATOM 2227 N N . ARG A 1 291 ? -9.200 4.927 -16.625 1.00 53.25 291 ARG A N 1
ATOM 2228 C CA . ARG A 1 291 ? -10.270 4.072 -16.076 1.00 53.25 291 ARG A CA 1
ATOM 2229 C C . ARG A 1 291 ? -10.213 3.870 -14.565 1.00 53.25 291 ARG A C 1
ATOM 2231 O O . ARG A 1 291 ? -11.159 3.317 -14.016 1.00 53.25 291 ARG A O 1
ATOM 2238 N N . GLY A 1 292 ? -9.127 4.247 -13.898 1.00 51.53 292 GLY A N 1
ATOM 2239 C CA . GLY A 1 292 ? -8.932 3.946 -12.485 1.00 51.53 292 GLY A CA 1
ATOM 2240 C C . GLY A 1 292 ? -8.322 5.138 -11.770 1.00 51.53 292 GLY A C 1
ATOM 2241 O O . GLY A 1 292 ? -7.154 5.435 -12.020 1.00 51.53 292 GLY A O 1
ATOM 2242 N N . PRO A 1 293 ? -9.050 5.801 -10.860 1.00 52.28 293 PRO A N 1
ATOM 2243 C CA . PRO A 1 293 ? -8.500 6.930 -10.145 1.00 52.28 293 PRO A CA 1
ATOM 2244 C C . PRO A 1 293 ? -7.451 6.387 -9.156 1.00 52.28 293 PRO A C 1
ATOM 2246 O O . PRO A 1 293 ? -7.737 5.774 -8.124 1.00 52.28 293 PRO A O 1
ATOM 2249 N N . ILE A 1 294 ? -6.178 6.523 -9.522 1.00 57.09 294 ILE A N 1
ATOM 2250 C CA . ILE A 1 294 ? -5.053 6.119 -8.682 1.00 57.09 294 ILE A CA 1
ATOM 2251 C C . ILE A 1 294 ? -4.902 7.218 -7.636 1.00 57.09 294 ILE A C 1
ATOM 2253 O O . ILE A 1 294 ? -4.404 8.286 -7.962 1.00 57.09 294 ILE A O 1
ATOM 2257 N N . ILE A 1 295 ? -5.275 6.943 -6.377 1.00 58.12 295 ILE A N 1
ATOM 2258 C CA . ILE A 1 295 ? -4.987 7.838 -5.239 1.00 58.12 295 ILE A CA 1
ATOM 2259 C C . ILE A 1 295 ? -3.483 8.156 -5.256 1.00 58.12 295 ILE A C 1
ATOM 2261 O O . ILE A 1 295 ? -2.667 7.322 -4.871 1.00 58.12 295 ILE A O 1
ATOM 2265 N N . ALA A 1 296 ? -3.062 9.300 -5.777 1.00 57.91 296 ALA A N 1
ATOM 2266 C CA . ALA A 1 296 ? -1.636 9.545 -5.980 1.00 57.91 296 ALA A CA 1
ATOM 2267 C C . ALA A 1 296 ? -0.942 9.921 -4.662 1.00 57.91 296 ALA A C 1
ATOM 2269 O O . ALA A 1 296 ? 0.235 9.625 -4.475 1.00 57.91 296 ALA A O 1
ATOM 2270 N N . ASN A 1 297 ? -1.699 10.479 -3.716 1.00 76.50 297 ASN A N 1
ATOM 2271 C CA . ASN A 1 297 ? -1.215 10.848 -2.399 1.00 76.50 297 ASN A CA 1
ATOM 2272 C C . ASN A 1 297 ? -2.246 10.461 -1.322 1.00 76.50 297 ASN A C 1
ATOM 2274 O O . ASN A 1 297 ? -3.372 10.956 -1.311 1.00 76.50 297 ASN A O 1
ATOM 2278 N N . ARG A 1 298 ? -1.860 9.542 -0.423 1.00 80.12 298 ARG A N 1
ATOM 2279 C CA . ARG A 1 298 ? -2.724 9.052 0.667 1.00 80.12 298 ARG A CA 1
ATOM 2280 C C . ARG A 1 298 ? -3.073 10.165 1.650 1.00 80.12 298 ARG A C 1
ATOM 2282 O O . ARG A 1 298 ? -4.224 10.255 2.058 1.00 80.12 298 ARG A O 1
ATOM 2289 N N . ALA A 1 299 ? -2.104 11.019 1.972 1.00 83.00 299 ALA A N 1
ATOM 2290 C CA . ALA A 1 299 ? -2.297 12.160 2.853 1.00 83.00 299 ALA A CA 1
ATOM 2291 C C . ALA A 1 299 ? -3.344 13.122 2.303 1.00 83.00 299 ALA A C 1
ATOM 2293 O O . ALA A 1 299 ? -4.291 13.462 2.999 1.00 83.00 299 ALA A O 1
ATOM 2294 N N . GLN A 1 300 ? -3.228 13.487 1.023 1.00 84.88 300 GLN A N 1
ATOM 2295 C CA . GLN A 1 300 ? -4.202 14.374 0.381 1.00 84.88 300 GLN A CA 1
ATOM 2296 C C . GLN A 1 300 ? -5.599 13.751 0.349 1.00 84.88 300 GLN A C 1
ATOM 2298 O O . GLN A 1 300 ? -6.580 14.452 0.563 1.00 84.88 300 GLN A O 1
ATOM 2303 N N . TYR A 1 301 ? -5.701 12.437 0.128 1.00 85.94 301 TYR A N 1
ATOM 2304 C CA . TYR A 1 301 ? -6.988 11.739 0.136 1.00 85.94 301 TYR A CA 1
ATOM 2305 C C . TYR A 1 301 ? -7.665 11.757 1.508 1.00 85.94 301 TYR A C 1
ATOM 2307 O O . TYR A 1 301 ? -8.868 12.004 1.605 1.00 85.94 301 TYR A O 1
ATOM 2315 N N . VAL A 1 302 ? -6.890 11.511 2.567 1.00 88.75 302 VAL A N 1
ATOM 2316 C CA . VAL A 1 302 ? -7.374 11.584 3.949 1.00 88.75 302 VAL A CA 1
ATOM 2317 C C . VAL A 1 302 ? -7.747 13.010 4.308 1.00 88.75 302 VAL A C 1
ATOM 2319 O O . VAL A 1 302 ? -8.856 13.232 4.782 1.00 88.75 302 VAL A O 1
ATOM 2322 N N . ALA A 1 303 ? -6.875 13.973 4.015 1.00 88.75 303 ALA A N 1
ATOM 2323 C CA . ALA A 1 303 ? -7.137 15.384 4.248 1.00 88.75 303 ALA A CA 1
ATOM 2324 C C . ALA A 1 303 ? -8.422 15.836 3.541 1.00 88.75 303 ALA A C 1
ATOM 2326 O O . ALA A 1 303 ? -9.243 16.501 4.160 1.00 88.75 303 ALA A O 1
ATOM 2327 N N . ALA A 1 304 ? -8.653 15.401 2.299 1.00 88.88 304 ALA A N 1
ATOM 2328 C CA . ALA A 1 304 ? -9.878 15.701 1.563 1.00 88.88 304 ALA A CA 1
ATOM 2329 C C . ALA A 1 304 ? -11.127 15.114 2.231 1.00 88.88 304 ALA A C 1
ATOM 2331 O O . ALA A 1 304 ? -12.123 15.817 2.374 1.00 88.88 304 ALA A O 1
ATOM 2332 N N . HIS A 1 305 ? -11.071 13.857 2.691 1.00 90.56 305 HIS A N 1
ATOM 2333 C CA . HIS A 1 305 ? -12.172 13.236 3.439 1.00 90.56 305 HIS A CA 1
ATOM 2334 C C . HIS A 1 305 ? -12.460 13.981 4.746 1.00 90.56 305 HIS A C 1
ATOM 2336 O O . HIS A 1 305 ? -13.614 14.292 5.045 1.00 90.56 305 HIS A O 1
ATOM 2342 N N . LEU A 1 306 ? -11.418 14.313 5.507 1.00 91.88 306 LEU A N 1
ATOM 2343 C CA . LEU A 1 306 ? -11.559 15.042 6.763 1.00 91.88 306 LEU A CA 1
ATOM 2344 C C . LEU A 1 306 ? -12.081 16.467 6.533 1.00 91.88 306 LEU A C 1
ATOM 2346 O O . LEU A 1 306 ? -12.947 16.916 7.280 1.00 91.88 306 LEU A O 1
ATOM 2350 N N . GLN A 1 307 ? -11.646 17.140 5.464 1.00 90.25 307 GLN A N 1
ATOM 2351 C CA . GLN A 1 307 ? -12.104 18.479 5.085 1.00 90.25 307 GLN A CA 1
ATOM 2352 C C . GLN A 1 307 ? -13.609 18.517 4.789 1.00 90.25 307 GLN A C 1
ATOM 2354 O O . GLN A 1 307 ? -14.288 19.453 5.205 1.00 90.25 307 GLN A O 1
ATOM 2359 N N . ILE A 1 308 ? -14.154 17.491 4.127 1.00 90.69 308 ILE A N 1
ATOM 2360 C CA . ILE A 1 308 ? -15.604 17.388 3.870 1.00 90.69 308 ILE A CA 1
ATOM 2361 C C . ILE A 1 308 ? -16.393 16.857 5.088 1.00 90.69 308 ILE A C 1
ATOM 2363 O O 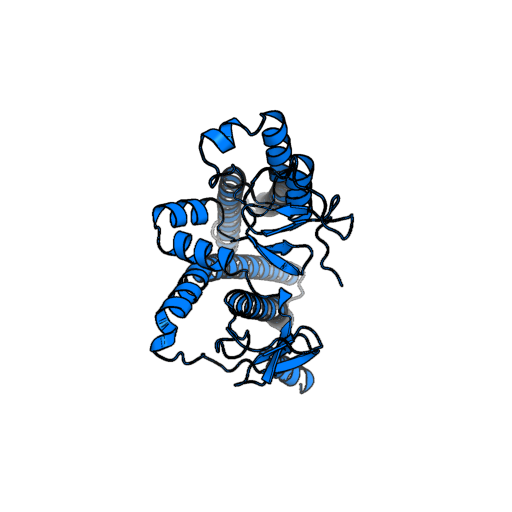. ILE A 1 308 ? -17.623 16.722 5.043 1.00 90.69 308 ILE A O 1
ATOM 2367 N N . GLY A 1 309 ? -15.702 16.573 6.199 1.00 91.69 309 GLY A N 1
ATOM 2368 C CA . GLY A 1 309 ? -16.278 16.048 7.434 1.00 91.69 309 GLY A CA 1
ATOM 2369 C C . GLY A 1 309 ? -16.717 14.593 7.302 1.00 91.69 309 GLY A C 1
ATOM 2370 O O . GLY A 1 309 ? -17.800 14.232 7.764 1.00 91.69 309 GLY A O 1
ATOM 2371 N N . ARG A 1 310 ? -15.920 13.757 6.631 1.00 91.44 310 ARG A N 1
ATOM 2372 C CA . ARG A 1 310 ? -16.194 12.335 6.386 1.00 91.44 310 ARG A CA 1
ATOM 2373 C C . ARG A 1 310 ? -15.014 11.478 6.831 1.00 91.44 310 ARG A C 1
ATOM 2375 O O . ARG A 1 310 ? -13.857 11.865 6.720 1.00 91.44 310 ARG A O 1
ATOM 2382 N N . CYS A 1 311 ? -15.308 10.279 7.316 1.00 91.31 311 CYS A N 1
ATOM 2383 C CA . CYS A 1 311 ? -14.292 9.329 7.735 1.00 91.31 311 CYS A CA 1
ATOM 2384 C C . CYS A 1 311 ? -13.548 8.764 6.510 1.00 91.31 311 CYS A C 1
ATOM 2386 O O . CYS A 1 311 ? -14.192 8.129 5.676 1.00 91.31 311 CYS A O 1
ATOM 2388 N N . PRO A 1 312 ? -12.212 8.874 6.412 1.00 90.44 312 PRO A N 1
ATOM 2389 C CA . PRO A 1 312 ? -11.443 8.261 5.325 1.00 90.44 312 PRO A CA 1
ATOM 2390 C C . PRO A 1 312 ? -11.644 6.743 5.215 1.00 90.44 312 PRO A C 1
ATOM 2392 O O . PRO A 1 312 ? -11.595 6.187 4.117 1.00 90.44 312 PRO A O 1
ATOM 2395 N N . SER A 1 313 ? -11.908 6.075 6.347 1.00 87.81 313 SER A N 1
ATOM 2396 C CA . SER A 1 313 ? -12.010 4.611 6.419 1.00 87.81 313 SER A CA 1
ATOM 2397 C C . SER A 1 313 ? -13.343 4.003 5.954 1.00 87.81 313 SER A C 1
ATOM 2399 O O . SER A 1 313 ? -13.381 2.954 5.308 1.00 87.81 313 SER A O 1
ATOM 2401 N N . CYS A 1 314 ? -14.464 4.665 6.252 1.00 85.88 314 CYS A N 1
ATOM 2402 C CA . CYS A 1 314 ? -15.799 4.148 5.922 1.00 85.88 314 CYS A CA 1
ATOM 2403 C C . CYS A 1 314 ? -16.751 5.172 5.284 1.00 85.88 314 CYS A C 1
ATOM 2405 O O . CYS A 1 314 ? -17.929 4.868 5.104 1.00 85.88 314 CYS A O 1
ATOM 2407 N N . ALA A 1 315 ? -16.278 6.393 5.024 1.00 89.12 315 ALA A N 1
ATOM 2408 C CA . ALA A 1 315 ? -17.046 7.546 4.551 1.00 89.12 315 ALA A CA 1
ATOM 2409 C C . ALA A 1 315 ? -18.286 7.933 5.380 1.00 89.12 315 ALA A C 1
ATOM 2411 O O . ALA A 1 315 ? -19.107 8.744 4.939 1.00 89.12 315 ALA A O 1
ATOM 2412 N N . ALA A 1 316 ? -18.424 7.424 6.606 1.00 88.88 316 ALA A N 1
ATOM 2413 C CA . ALA A 1 316 ? -19.430 7.927 7.535 1.00 88.88 316 ALA A CA 1
ATOM 2414 C C . ALA A 1 316 ? -19.208 9.421 7.807 1.00 88.88 316 ALA A C 1
ATOM 2416 O O . ALA A 1 316 ? -18.069 9.896 7.827 1.00 88.88 316 ALA A O 1
ATOM 2417 N N . SER A 1 317 ? -20.296 10.161 8.017 1.00 90.44 317 SER A N 1
ATOM 2418 C CA . SER A 1 317 ? -20.215 11.561 8.437 1.00 90.44 317 SER A CA 1
ATOM 2419 C C . SER A 1 317 ? -19.505 11.667 9.788 1.00 90.44 317 SER A C 1
ATOM 2421 O O . SER A 1 317 ? -19.846 10.955 10.730 1.00 90.44 317 SER A O 1
ATOM 2423 N N . LEU A 1 318 ? -18.531 12.570 9.870 1.00 92.06 318 LEU A N 1
ATOM 2424 C CA . LEU A 1 318 ? -17.901 13.013 11.114 1.00 92.06 318 LEU A CA 1
ATOM 2425 C C . LEU A 1 318 ? -18.548 14.301 11.650 1.00 92.06 318 LEU A C 1
ATOM 2427 O O . LEU A 1 318 ? -18.208 14.758 12.738 1.00 92.06 318 LEU A O 1
ATOM 2431 N N . ARG A 1 319 ? -19.502 14.895 10.919 1.00 90.81 319 ARG A N 1
ATOM 2432 C CA . ARG A 1 319 ? -20.221 16.091 11.381 1.00 90.81 319 ARG A CA 1
ATOM 2433 C C . ARG A 1 319 ? -21.050 15.747 12.621 1.00 90.81 319 ARG A C 1
ATOM 2435 O O . ARG A 1 319 ? -21.839 14.805 12.589 1.00 90.81 319 ARG A O 1
ATOM 2442 N N . GLY A 1 320 ? -20.870 16.514 13.695 1.00 90.31 320 GLY A N 1
ATOM 2443 C CA . GLY A 1 320 ? -21.554 16.293 14.976 1.00 90.31 320 GLY A CA 1
ATOM 2444 C C . GLY A 1 320 ? -20.959 15.172 15.837 1.00 90.31 320 GLY A C 1
ATOM 2445 O O . GLY A 1 320 ? -21.537 14.821 16.866 1.00 90.31 320 GLY A O 1
ATOM 2446 N N . VAL A 1 321 ? -19.819 14.598 15.443 1.00 90.56 321 VAL A N 1
ATOM 2447 C CA . VAL A 1 321 ? -19.031 13.731 16.324 1.00 90.56 321 VAL A CA 1
ATOM 2448 C C . VAL A 1 321 ? -18.289 14.621 17.322 1.00 90.56 321 VAL A C 1
ATOM 2450 O O . VAL A 1 321 ? -17.626 15.577 16.922 1.00 90.56 321 VAL A O 1
ATOM 2453 N N . ALA A 1 322 ? -18.434 14.330 18.617 1.00 88.94 322 ALA A N 1
ATOM 2454 C CA . ALA A 1 322 ? -17.705 15.039 19.660 1.00 88.94 322 ALA A CA 1
ATOM 2455 C C . ALA A 1 322 ? -16.199 14.798 19.497 1.00 88.94 322 ALA A C 1
ATOM 2457 O O . ALA A 1 322 ? -15.775 13.705 19.115 1.00 88.94 322 ALA A O 1
ATOM 2458 N N . VAL A 1 323 ? -15.406 15.831 19.766 1.00 89.75 323 VAL A N 1
ATOM 2459 C CA . VAL A 1 323 ? -13.958 15.674 19.909 1.00 89.75 323 VAL A CA 1
ATOM 2460 C C . VAL A 1 323 ? -13.712 14.798 21.139 1.00 89.75 323 VAL A C 1
ATOM 2462 O O . VAL A 1 323 ? -14.421 14.936 22.136 1.00 89.75 323 VAL A O 1
ATOM 2465 N N . ASN A 1 324 ? -12.768 13.869 21.039 1.00 89.94 324 ASN A N 1
ATOM 2466 C CA . ASN A 1 324 ? -12.368 13.013 22.150 1.00 89.94 324 ASN A CA 1
ATOM 2467 C C . ASN A 1 324 ? -11.736 13.846 23.284 1.00 89.94 324 ASN A C 1
ATOM 2469 O O . ASN A 1 324 ? -11.396 15.016 23.101 1.00 89.94 324 ASN A O 1
ATOM 2473 N N . ASP A 1 325 ? -11.521 13.222 24.444 1.00 87.75 325 ASP A N 1
ATOM 2474 C CA . ASP A 1 325 ? -10.961 13.874 25.642 1.00 87.75 325 ASP A CA 1
ATOM 2475 C C . ASP A 1 325 ? -9.554 14.467 25.433 1.00 87.75 325 ASP A C 1
ATOM 2477 O O . ASP A 1 325 ? -9.123 15.341 26.181 1.00 87.75 325 ASP A O 1
ATOM 2481 N N . ASP A 1 326 ? -8.843 14.035 24.386 1.00 86.38 326 ASP A N 1
ATOM 2482 C CA . ASP A 1 326 ? -7.553 14.600 23.970 1.00 86.38 326 ASP A CA 1
ATOM 2483 C C . ASP A 1 326 ? -7.663 15.993 23.320 1.00 86.38 326 ASP A C 1
ATOM 2485 O O . ASP A 1 326 ? -6.645 16.616 23.011 1.00 86.38 326 ASP A O 1
ATOM 2489 N N . GLY A 1 327 ? -8.887 16.475 23.080 1.00 88.62 327 GLY A N 1
ATOM 2490 C CA . GLY A 1 327 ? -9.182 17.780 22.493 1.00 88.62 327 GLY A CA 1
ATOM 2491 C C . GLY A 1 327 ? -8.802 17.917 21.018 1.00 88.62 327 GLY A C 1
ATOM 2492 O O . GLY A 1 327 ? -9.042 18.973 20.435 1.00 88.62 327 GLY A O 1
ATOM 2493 N N . ASN A 1 328 ? -8.249 16.870 20.399 1.00 89.81 328 ASN A N 1
ATOM 2494 C CA . ASN A 1 328 ? -7.608 16.951 19.088 1.00 89.81 328 ASN A CA 1
ATOM 2495 C C . ASN A 1 328 ? -7.943 15.786 18.154 1.00 89.81 328 ASN A C 1
ATOM 2497 O O . ASN A 1 328 ? -7.472 15.793 17.020 1.00 89.81 328 ASN A O 1
ATOM 2501 N N . SER A 1 329 ? -8.729 14.789 18.563 1.00 91.50 329 SER A N 1
ATOM 2502 C CA . SER A 1 329 ? -9.133 13.706 17.662 1.00 91.50 329 SER A CA 1
ATOM 2503 C C . SER A 1 329 ? -10.637 13.450 17.648 1.00 91.50 329 SER A C 1
ATOM 2505 O O . SER A 1 329 ? -11.361 13.744 18.595 1.00 91.50 329 SER A O 1
ATOM 2507 N N . TRP A 1 330 ? -11.116 12.876 16.547 1.00 91.00 330 TRP A N 1
ATOM 2508 C CA . TRP A 1 330 ? -12.478 12.374 16.393 1.00 91.00 330 TRP A CA 1
ATOM 2509 C C . TRP A 1 330 ? -12.460 10.860 16.253 1.00 91.00 330 TRP A C 1
ATOM 2511 O O . TRP A 1 330 ? -11.669 10.325 15.476 1.00 91.00 330 TRP A O 1
ATOM 2521 N N . THR A 1 331 ? -13.389 10.179 16.918 1.00 92.00 331 THR A N 1
ATOM 2522 C CA . THR A 1 331 ? -13.618 8.740 16.732 1.00 92.00 331 THR A CA 1
ATOM 2523 C C . THR A 1 331 ? -14.807 8.520 15.806 1.00 92.00 331 THR A C 1
ATOM 2525 O O . THR A 1 331 ? -15.930 8.942 16.090 1.00 92.00 331 THR A O 1
ATOM 2528 N N . CYS A 1 332 ? -14.593 7.848 14.676 1.00 91.44 332 CYS A N 1
ATOM 2529 C CA . CYS A 1 332 ? -15.691 7.534 13.770 1.00 91.44 332 CYS A CA 1
ATOM 2530 C C . CYS A 1 332 ? -16.667 6.539 14.419 1.00 91.44 332 CYS A C 1
ATOM 2532 O O . CYS A 1 332 ? -16.313 5.390 14.639 1.00 91.44 332 CYS A O 1
ATOM 2534 N N . ARG A 1 333 ? -17.938 6.910 14.612 1.00 90.44 333 ARG A N 1
ATOM 2535 C CA . ARG A 1 333 ? -18.947 6.020 15.232 1.00 90.44 333 ARG A CA 1
ATOM 2536 C C . ARG A 1 333 ? -19.239 4.721 14.462 1.00 90.44 333 ARG A C 1
ATOM 2538 O O . ARG A 1 333 ? -19.799 3.801 15.039 1.00 90.44 333 ARG A O 1
ATOM 2545 N N . LYS A 1 334 ? -18.927 4.656 13.159 1.00 86.88 334 LYS A N 1
ATOM 2546 C CA . LYS A 1 334 ? -19.238 3.495 12.295 1.00 86.88 334 LYS A CA 1
ATOM 2547 C C . LYS A 1 334 ? -18.109 2.464 12.248 1.00 86.88 334 LYS A C 1
ATOM 2549 O O . LYS A 1 334 ? -18.382 1.282 12.099 1.00 86.88 334 LYS A O 1
ATOM 2554 N N . CYS A 1 335 ? -16.854 2.909 12.293 1.00 83.88 335 CYS A N 1
ATOM 2555 C CA . CYS A 1 335 ? -15.691 2.027 12.130 1.00 83.88 335 CYS A CA 1
ATOM 2556 C C . CYS A 1 335 ? -14.614 2.209 13.201 1.00 83.88 335 CYS A C 1
ATOM 2558 O O . CYS A 1 335 ? -13.556 1.600 13.087 1.00 83.88 335 CYS A O 1
ATOM 2560 N N . GLU A 1 336 ? -14.872 3.072 14.184 1.00 88.31 336 GLU A N 1
ATOM 2561 C CA . GLU A 1 336 ? -14.050 3.326 15.374 1.00 88.31 336 GLU A CA 1
ATOM 2562 C C . GLU A 1 336 ? -12.648 3.892 15.104 1.00 88.31 336 GLU A C 1
ATOM 2564 O O . GLU A 1 336 ? -11.934 4.224 16.038 1.00 88.31 336 GLU A O 1
ATOM 2569 N N . SER A 1 337 ? -12.275 4.109 13.840 1.00 88.25 337 SER A N 1
ATOM 2570 C CA . SER A 1 337 ? -11.006 4.751 13.480 1.00 88.25 337 SER A CA 1
ATOM 2571 C C . SER A 1 337 ? -10.916 6.176 14.032 1.00 88.25 337 SER A C 1
ATOM 2573 O O . SER A 1 337 ? -11.895 6.934 13.902 1.00 88.25 337 SER A O 1
ATOM 2575 N N . ARG A 1 338 ? -9.738 6.558 14.536 1.00 91.31 338 ARG A N 1
ATOM 2576 C CA . ARG A 1 338 ? -9.478 7.899 15.081 1.00 91.31 338 ARG A CA 1
ATOM 2577 C C . ARG A 1 338 ? -8.716 8.802 14.119 1.00 91.31 338 ARG A C 1
ATOM 2579 O O . ARG A 1 338 ? -7.730 8.396 13.514 1.00 91.31 338 ARG A O 1
ATOM 2586 N N . TRP A 1 339 ? -9.142 10.058 14.015 1.00 92.06 339 TRP A N 1
ATOM 2587 C CA . TRP A 1 339 ? -8.565 11.040 13.090 1.00 92.06 339 TRP A CA 1
ATOM 2588 C C . TRP A 1 339 ? -8.296 12.369 13.777 1.00 92.06 339 TRP A C 1
ATOM 2590 O O . TRP A 1 339 ? -9.138 12.839 14.536 1.00 92.06 339 TRP A O 1
ATOM 2600 N N . THR A 1 340 ? -7.170 13.006 13.466 1.00 89.75 340 THR A N 1
ATOM 2601 C CA . THR A 1 340 ? -6.870 14.379 13.889 1.00 89.75 340 THR A CA 1
ATOM 2602 C C . THR A 1 340 ? -7.244 15.385 12.789 1.00 89.75 340 THR A C 1
ATOM 2604 O O . THR A 1 340 ? -7.035 15.110 11.600 1.00 89.75 340 THR A O 1
ATOM 2607 N N . PRO A 1 341 ? -7.782 16.570 13.135 1.00 81.19 341 PRO A N 1
ATOM 2608 C CA . PRO A 1 341 ? -7.901 17.682 12.201 1.00 81.19 341 PRO A CA 1
ATOM 2609 C C . PRO A 1 341 ? -6.524 18.016 11.613 1.00 81.19 341 PRO A C 1
ATOM 2611 O O . PRO A 1 341 ? -5.552 18.165 12.348 1.00 81.19 341 PRO A O 1
ATOM 2614 N N . GLY A 1 342 ? -6.428 18.142 10.288 1.00 78.19 342 GLY A N 1
ATOM 2615 C CA . GLY A 1 342 ? -5.169 18.508 9.625 1.00 78.19 342 GLY A CA 1
ATOM 2616 C C . GLY A 1 342 ? -4.141 17.378 9.484 1.00 78.19 342 GLY A C 1
ATOM 2617 O O . GLY A 1 342 ? -2.980 17.665 9.212 1.00 78.19 342 GLY A O 1
ATOM 2618 N N . TRP A 1 343 ? -4.541 16.111 9.637 1.00 76.81 343 TRP A N 1
ATOM 2619 C CA . TRP A 1 343 ? -3.664 14.953 9.419 1.00 76.81 343 TRP A CA 1
ATOM 2620 C C . TRP A 1 343 ? -2.961 15.005 8.047 1.00 76.81 343 TRP A C 1
ATOM 2622 O O . TRP A 1 343 ? -3.612 14.947 7.000 1.00 76.81 343 TRP A O 1
ATOM 2632 N N . THR A 1 344 ? -1.626 15.094 8.048 1.00 69.62 344 THR A N 1
ATOM 2633 C CA . THR A 1 344 ? -0.781 15.128 6.836 1.00 69.62 344 THR A CA 1
ATOM 2634 C C . THR A 1 344 ? -0.252 13.759 6.419 1.00 69.62 344 THR A C 1
ATOM 2636 O O . THR A 1 344 ? 0.460 13.662 5.427 1.00 69.62 344 THR A O 1
ATOM 2639 N N . GLY A 1 345 ? -0.605 12.692 7.133 1.00 60.94 345 GLY A N 1
ATOM 2640 C CA . GLY A 1 345 ? -0.272 11.321 6.752 1.00 60.94 345 GLY A CA 1
ATOM 2641 C C . GLY A 1 345 ? 1.158 10.866 6.966 1.00 60.94 345 GLY A C 1
ATOM 2642 O O . GLY A 1 345 ? 1.507 9.784 6.492 1.00 60.94 345 GLY A O 1
ATOM 2643 N N . ASP A 1 346 ? 1.948 11.644 7.697 1.00 58.75 346 ASP A N 1
ATOM 2644 C CA . ASP A 1 346 ? 3.244 11.198 8.185 1.00 58.75 346 ASP A CA 1
ATOM 2645 C C . ASP A 1 346 ? 3.037 10.271 9.391 1.00 58.75 346 ASP A C 1
ATOM 2647 O O . ASP A 1 346 ? 2.243 10.565 10.287 1.00 58.75 346 ASP A O 1
ATOM 2651 N N . GLU A 1 347 ? 3.715 9.119 9.384 1.00 51.25 347 GLU A N 1
ATOM 2652 C CA . GLU A 1 347 ? 3.711 8.190 10.516 1.00 51.25 347 GLU A CA 1
ATOM 2653 C C . GLU A 1 347 ? 4.161 8.937 11.785 1.00 51.25 347 GLU A C 1
ATOM 2655 O O . GLU A 1 347 ? 5.139 9.695 11.720 1.00 51.25 347 GLU A O 1
ATOM 2660 N N . PRO A 1 348 ? 3.493 8.745 12.940 1.00 47.75 348 PRO A N 1
ATOM 2661 C CA . PRO A 1 348 ? 4.082 9.150 14.207 1.00 47.75 348 PRO A CA 1
ATOM 2662 C C . PRO A 1 348 ? 5.428 8.421 14.330 1.00 47.75 348 PRO A C 1
ATOM 2664 O O . PRO A 1 348 ? 5.465 7.191 14.332 1.00 47.75 348 PRO A O 1
ATOM 2667 N N . LYS A 1 349 ? 6.525 9.187 14.308 1.00 44.78 349 LYS A N 1
ATOM 2668 C CA . LYS A 1 349 ? 7.890 8.655 14.416 1.00 44.78 349 LYS A CA 1
ATOM 2669 C C . LYS A 1 349 ? 8.131 7.950 15.741 1.00 44.78 349 LYS A C 1
ATOM 2671 O O . LYS A 1 349 ? 7.604 8.440 16.764 1.00 44.78 349 LYS A O 1
#